Protein AF-X1D7Q3-F1 (afdb_monomer_lite)

Organism: NCBI:txid412755

Structure (mmCIF, N/CA/C/O backbone):
data_AF-X1D7Q3-F1
#
_entry.id   AF-X1D7Q3-F1
#
loop_
_atom_site.group_PDB
_atom_site.id
_atom_site.type_symbol
_atom_site.label_atom_id
_atom_site.label_alt_id
_atom_site.label_comp_id
_atom_site.l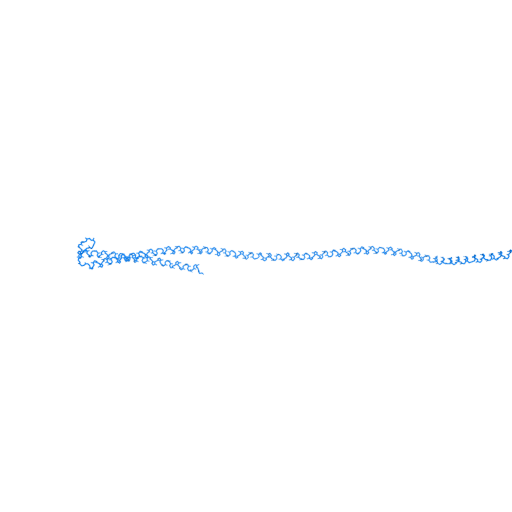abel_asym_id
_atom_site.label_entity_id
_atom_site.label_seq_id
_atom_site.pdbx_PDB_ins_code
_atom_site.Cartn_x
_atom_site.Cartn_y
_atom_site.Cartn_z
_atom_site.occupancy
_atom_site.B_iso_or_equiv
_atom_site.auth_seq_id
_atom_site.auth_comp_id
_atom_site.auth_asym_id
_atom_site.auth_atom_id
_atom_site.pdbx_PDB_model_num
ATOM 1 N N . GLU A 1 1 ? 82.318 46.614 -115.541 1.00 60.69 1 GLU A N 1
ATOM 2 C CA . GLU A 1 1 ? 81.164 45.683 -115.481 1.00 60.69 1 GLU A CA 1
ATOM 3 C C . GLU A 1 1 ? 81.478 44.247 -115.053 1.00 60.69 1 GLU A C 1
ATOM 5 O O . GLU A 1 1 ? 80.914 43.805 -114.060 1.00 60.69 1 GLU A O 1
ATOM 10 N N . SER A 1 2 ? 82.324 43.497 -115.772 1.00 60.94 2 SER A N 1
ATOM 11 C CA . SER A 1 2 ? 82.400 42.028 -115.626 1.00 60.94 2 SER A CA 1
ATOM 12 C C . SER A 1 2 ? 82.888 41.525 -114.261 1.00 60.94 2 SER A C 1
ATOM 14 O O . SER A 1 2 ? 82.335 40.560 -113.748 1.00 60.94 2 SER A O 1
ATOM 16 N N . ILE A 1 3 ? 83.850 42.208 -113.629 1.00 67.06 3 ILE A N 1
ATOM 17 C CA . ILE A 1 3 ? 84.366 41.839 -112.293 1.00 67.06 3 ILE A CA 1
ATOM 18 C C . ILE A 1 3 ? 83.281 42.001 -111.213 1.00 67.06 3 ILE A C 1
ATOM 20 O O . ILE A 1 3 ? 83.087 41.117 -110.387 1.00 67.06 3 ILE A O 1
ATOM 24 N N . ARG A 1 4 ? 82.486 43.075 -111.289 1.00 69.31 4 ARG A N 1
ATOM 25 C CA . ARG A 1 4 ? 81.414 43.386 -110.327 1.00 69.31 4 ARG A CA 1
ATOM 26 C C . ARG A 1 4 ? 80.251 42.382 -110.394 1.00 69.31 4 ARG A C 1
ATOM 28 O O . ARG A 1 4 ? 79.654 42.060 -109.373 1.00 69.31 4 ARG A O 1
ATOM 35 N N . ARG A 1 5 ? 79.958 41.852 -111.591 1.00 71.38 5 ARG A N 1
ATOM 36 C CA . ARG A 1 5 ? 78.997 40.747 -111.789 1.00 71.38 5 ARG A CA 1
ATOM 37 C C . ARG A 1 5 ? 79.513 39.421 -111.231 1.00 71.38 5 ARG A C 1
ATOM 39 O O . ARG A 1 5 ? 78.730 38.679 -110.655 1.00 71.38 5 ARG A O 1
ATOM 46 N N . ILE A 1 6 ? 80.808 39.134 -111.376 1.00 72.31 6 ILE A N 1
ATOM 47 C CA . ILE A 1 6 ? 81.434 37.933 -110.801 1.00 72.31 6 ILE A CA 1
ATOM 48 C C . ILE A 1 6 ? 81.399 37.990 -109.265 1.00 72.31 6 ILE A C 1
ATOM 50 O O . ILE A 1 6 ? 81.070 36.992 -108.631 1.00 72.31 6 ILE A O 1
ATOM 54 N N . GLU A 1 7 ? 81.653 39.154 -108.662 1.00 75.56 7 GLU A N 1
ATOM 55 C CA . GLU A 1 7 ? 81.543 39.348 -107.208 1.00 75.56 7 GLU A CA 1
ATOM 56 C C . GLU A 1 7 ? 80.103 39.206 -106.694 1.00 75.56 7 GLU A C 1
ATOM 58 O O . GLU A 1 7 ? 79.885 38.536 -105.686 1.00 75.56 7 GLU A O 1
ATOM 63 N N . GLN A 1 8 ? 79.112 39.777 -107.391 1.00 78.81 8 GLN A N 1
ATOM 64 C CA . GLN A 1 8 ? 77.695 39.590 -107.047 1.00 78.81 8 GLN A CA 1
ATOM 65 C C . GLN A 1 8 ? 77.272 38.119 -107.138 1.00 78.81 8 GLN A C 1
ATOM 67 O O . GLN A 1 8 ? 76.674 37.602 -106.197 1.00 78.81 8 GLN A O 1
ATOM 72 N N . LEU A 1 9 ? 77.648 37.422 -108.216 1.00 76.19 9 LEU A N 1
ATOM 73 C CA . LEU A 1 9 ? 77.390 35.987 -108.362 1.00 76.19 9 LEU A CA 1
ATOM 74 C C . LEU A 1 9 ? 78.087 35.172 -107.261 1.00 76.19 9 LEU A C 1
ATOM 76 O O . LEU A 1 9 ? 77.495 34.246 -106.714 1.00 76.19 9 LEU A O 1
ATOM 80 N N . GLY A 1 10 ? 79.311 35.539 -106.871 1.00 78.50 10 GLY A N 1
ATOM 81 C CA . GLY A 1 10 ? 80.025 34.911 -105.756 1.00 78.50 10 GLY A CA 1
ATOM 82 C C . GLY A 1 10 ? 79.332 35.110 -104.402 1.00 78.50 10 GLY A C 1
ATOM 83 O O . GLY A 1 10 ? 79.237 34.170 -103.611 1.00 78.50 10 GLY A O 1
ATOM 84 N N . GLN A 1 11 ? 78.792 36.304 -104.139 1.00 82.00 11 GLN A N 1
ATOM 85 C CA . GLN A 1 11 ? 78.013 36.588 -102.927 1.00 82.00 11 GLN A CA 1
ATOM 86 C C . GLN A 1 11 ? 76.678 35.832 -102.901 1.00 82.00 11 GLN A C 1
ATOM 88 O O . GLN A 1 11 ? 76.281 35.330 -101.846 1.00 82.00 11 GLN A O 1
ATOM 93 N N . GLU A 1 12 ? 76.003 35.707 -104.045 1.00 81.44 12 GLU A N 1
ATOM 94 C CA . GLU A 1 12 ? 74.772 34.922 -104.179 1.00 81.44 12 GLU A CA 1
ATOM 95 C C . GLU A 1 12 ? 75.022 33.423 -103.988 1.00 81.44 12 GLU A C 1
ATOM 97 O O . GLU A 1 12 ? 74.275 32.786 -103.246 1.00 81.44 12 GLU A O 1
ATOM 102 N N . ILE A 1 13 ? 76.105 32.879 -104.553 1.00 82.06 13 ILE A N 1
ATOM 103 C CA . ILE A 1 13 ? 76.534 31.488 -104.333 1.00 82.06 13 ILE A CA 1
ATOM 104 C C . ILE A 1 13 ? 76.862 31.252 -102.853 1.00 82.06 13 ILE A C 1
ATOM 106 O O . ILE A 1 13 ? 76.431 30.253 -102.282 1.00 82.06 13 ILE A O 1
ATOM 110 N N . ALA A 1 14 ? 77.565 32.179 -102.194 1.00 83.69 14 ALA A N 1
ATOM 111 C CA . ALA A 1 14 ? 77.877 32.064 -100.768 1.00 83.69 14 ALA A CA 1
ATOM 112 C C . ALA A 1 14 ? 76.623 32.148 -99.879 1.00 83.69 14 ALA A C 1
ATOM 114 O O . ALA A 1 14 ? 76.530 31.454 -98.865 1.00 83.69 14 ALA A O 1
ATOM 115 N N . ARG A 1 15 ? 75.644 32.985 -100.247 1.00 83.38 15 ARG A N 1
ATOM 116 C CA . ARG A 1 15 ? 74.346 33.054 -99.562 1.00 83.38 15 ARG A CA 1
ATOM 117 C C . ARG A 1 15 ? 73.549 31.764 -99.758 1.00 83.38 15 ARG A C 1
ATOM 119 O O . ARG A 1 15 ? 73.102 31.198 -98.766 1.00 83.38 15 ARG A O 1
ATOM 126 N N . GLY A 1 16 ? 73.454 31.271 -100.993 1.00 83.75 16 GLY A N 1
ATOM 127 C CA . GLY A 1 16 ? 72.805 29.997 -101.303 1.00 83.75 16 GLY A CA 1
ATOM 128 C C . GLY A 1 16 ? 73.469 28.819 -100.587 1.00 83.75 16 GLY A C 1
ATOM 129 O O . GLY A 1 16 ? 72.782 27.966 -100.040 1.00 83.75 16 GLY A O 1
ATOM 130 N N . GLY A 1 17 ? 74.802 28.812 -100.485 1.00 86.88 17 GLY A N 1
ATOM 131 C CA . GLY A 1 17 ? 75.550 27.815 -99.717 1.00 86.88 17 GLY A CA 1
ATOM 132 C C . GLY A 1 17 ? 75.200 27.814 -98.224 1.00 86.88 17 GLY A C 1
ATOM 133 O O . GLY A 1 17 ? 74.994 26.748 -97.652 1.00 86.88 17 GLY A O 1
ATOM 134 N N . ARG A 1 18 ? 75.058 28.994 -97.599 1.00 87.62 18 ARG A N 1
ATOM 135 C CA . ARG A 1 18 ? 74.613 29.108 -96.195 1.00 87.62 18 ARG A CA 1
ATOM 136 C C . ARG A 1 18 ? 73.175 28.630 -95.995 1.00 87.62 18 ARG A C 1
ATOM 138 O O . ARG A 1 18 ? 72.897 27.962 -95.006 1.00 87.62 18 ARG A O 1
ATOM 145 N N . GLU A 1 19 ? 72.276 28.953 -96.922 1.00 87.81 19 GLU A N 1
ATOM 146 C CA . GLU A 1 19 ? 70.885 28.484 -96.879 1.00 87.81 19 GLU A CA 1
ATOM 147 C C . GLU A 1 19 ? 70.796 26.960 -97.030 1.00 87.81 19 GLU A C 1
ATOM 149 O O . GLU A 1 19 ? 70.065 26.316 -96.280 1.00 87.81 19 GLU A O 1
ATOM 154 N N . ILE A 1 20 ? 71.587 26.366 -97.930 1.00 88.00 20 ILE A N 1
ATOM 155 C CA . ILE A 1 20 ? 71.679 24.909 -98.089 1.00 88.00 20 ILE A CA 1
ATOM 156 C C . ILE A 1 20 ? 72.196 24.250 -96.807 1.00 88.00 20 ILE A C 1
ATOM 158 O O . ILE A 1 20 ? 71.659 23.224 -96.400 1.00 88.00 20 ILE A O 1
ATOM 162 N N . GLU A 1 21 ? 73.208 24.822 -96.155 1.00 89.56 21 GLU A N 1
ATOM 163 C CA . GLU A 1 21 ? 73.780 24.243 -94.935 1.00 89.56 21 GLU A CA 1
ATOM 164 C C . GLU A 1 21 ? 72.807 24.307 -93.747 1.00 89.56 21 GLU A C 1
ATOM 166 O O . GLU A 1 21 ? 72.644 23.325 -93.025 1.00 89.56 21 GLU A O 1
ATOM 171 N N . LEU A 1 22 ? 72.073 25.417 -93.602 1.00 90.31 22 LEU A N 1
ATOM 172 C CA . LEU A 1 22 ? 70.978 25.526 -92.632 1.00 90.31 22 LEU A CA 1
ATOM 173 C C . LEU A 1 22 ? 69.891 24.479 -92.902 1.00 90.31 22 LEU A C 1
ATOM 175 O O . LEU A 1 22 ? 69.469 23.776 -91.985 1.00 90.31 22 LEU A O 1
ATOM 179 N N . LYS A 1 23 ? 69.482 24.321 -94.167 1.00 90.88 23 LYS A N 1
ATOM 180 C CA . LYS A 1 23 ? 68.475 23.325 -94.561 1.00 90.88 23 LYS A CA 1
ATOM 181 C C . LYS A 1 23 ? 68.954 21.892 -94.335 1.00 90.88 23 LYS A C 1
ATOM 183 O O . LYS A 1 23 ? 68.159 21.063 -93.912 1.00 90.88 23 LYS A O 1
ATOM 188 N N . LYS A 1 24 ? 70.238 21.592 -94.546 1.00 90.75 24 LYS A N 1
ATOM 189 C CA . LYS A 1 24 ? 70.825 20.287 -94.199 1.00 90.75 24 LYS A CA 1
ATOM 190 C C . LYS A 1 24 ? 70.778 20.019 -92.696 1.00 90.75 24 LYS A C 1
ATOM 192 O O . LYS A 1 24 ? 70.420 18.915 -92.304 1.00 90.75 24 LYS A O 1
ATOM 197 N N . GLY A 1 25 ? 71.092 21.016 -91.866 1.00 89.69 25 GLY A N 1
ATOM 198 C CA . GLY A 1 25 ? 70.972 20.899 -90.409 1.00 89.69 25 GLY A CA 1
ATOM 199 C C . GLY A 1 25 ? 69.533 20.620 -89.958 1.00 89.69 25 GLY A C 1
ATOM 200 O O . GLY A 1 25 ? 69.306 19.741 -89.129 1.00 89.69 25 GLY A O 1
ATOM 201 N N . GLU A 1 26 ? 68.554 21.305 -90.558 1.00 90.50 26 GLU A N 1
ATOM 202 C CA . GLU A 1 26 ? 67.127 21.033 -90.330 1.00 90.50 26 GLU A CA 1
ATOM 203 C C . GLU A 1 26 ? 66.736 19.608 -90.760 1.00 90.50 26 GLU A C 1
ATOM 205 O O . GLU A 1 26 ? 66.033 18.923 -90.019 1.00 90.50 26 GLU A O 1
ATOM 210 N N . ILE A 1 27 ? 67.222 19.133 -91.915 1.00 90.75 27 ILE A N 1
ATOM 211 C CA . ILE A 1 27 ? 66.956 17.771 -92.409 1.00 90.75 27 ILE A CA 1
ATOM 212 C C . ILE A 1 27 ? 67.501 16.719 -91.440 1.00 90.75 27 ILE A C 1
ATOM 214 O O . ILE A 1 27 ? 66.757 15.813 -91.079 1.00 90.75 27 ILE A O 1
ATOM 218 N N . ILE A 1 28 ? 68.744 16.863 -90.967 1.00 91.94 28 ILE A N 1
ATOM 219 C CA . ILE A 1 28 ? 69.350 15.924 -90.007 1.00 91.94 28 ILE A CA 1
ATOM 220 C C . ILE A 1 28 ? 68.514 15.862 -88.723 1.00 91.94 28 ILE A C 1
ATOM 222 O O . ILE A 1 28 ? 68.181 14.779 -88.246 1.00 91.94 28 ILE A O 1
ATOM 226 N N . SER A 1 29 ? 68.096 17.017 -88.198 1.00 88.56 29 SER A N 1
ATOM 227 C CA . SER A 1 29 ? 67.231 17.068 -87.015 1.00 88.56 29 SER A CA 1
ATOM 228 C C . SER A 1 29 ? 65.878 16.381 -87.254 1.00 88.56 29 SER A C 1
ATOM 230 O O . SER A 1 29 ? 65.373 15.667 -86.384 1.00 88.56 29 SER A O 1
ATOM 232 N N . CYS A 1 30 ? 65.291 16.535 -88.444 1.00 88.75 30 CYS A N 1
ATOM 233 C CA . CYS A 1 30 ? 64.074 15.818 -88.815 1.00 88.75 30 CYS A CA 1
ATOM 234 C C . CYS A 1 30 ? 64.298 14.302 -88.940 1.00 88.75 30 CYS A C 1
ATOM 236 O O . CYS A 1 30 ? 63.454 13.529 -88.489 1.00 88.75 30 CYS A O 1
ATOM 238 N N . GLU A 1 31 ? 65.415 13.863 -89.516 1.00 91.38 31 GLU A N 1
ATOM 239 C CA . GLU A 1 31 ? 65.771 12.446 -89.662 1.00 91.38 31 GLU A CA 1
ATOM 240 C C . GLU A 1 31 ? 65.977 11.759 -88.304 1.00 91.38 31 GLU A C 1
ATOM 242 O O . GLU A 1 31 ? 65.533 10.622 -88.119 1.00 91.38 31 GLU A O 1
ATOM 247 N N . GLU A 1 32 ? 66.557 12.453 -87.320 1.00 91.62 32 GLU A N 1
ATOM 248 C CA . GLU A 1 32 ? 66.685 11.963 -85.939 1.00 91.62 32 GLU A CA 1
ATOM 249 C C . GLU A 1 32 ? 65.316 11.715 -85.289 1.00 91.62 32 GLU A C 1
ATOM 251 O O . GLU A 1 32 ? 65.089 10.665 -84.679 1.00 91.62 32 GLU A O 1
ATOM 256 N N . ILE A 1 33 ? 64.371 12.644 -85.461 1.00 88.44 33 ILE A N 1
ATOM 257 C CA . ILE A 1 33 ? 63.000 12.497 -84.948 1.00 88.44 33 ILE A CA 1
ATOM 258 C C . ILE A 1 33 ? 62.278 11.350 -85.664 1.00 88.44 33 ILE A C 1
ATOM 260 O O . ILE A 1 33 ? 61.612 10.535 -85.020 1.00 88.44 33 ILE A O 1
ATOM 264 N N . ILE A 1 34 ? 62.423 11.253 -86.990 1.00 91.00 34 ILE A N 1
ATOM 265 C CA . ILE A 1 34 ? 61.825 10.178 -87.791 1.00 91.00 34 ILE A CA 1
ATOM 266 C C . ILE A 1 34 ? 62.371 8.815 -87.353 1.00 91.00 34 ILE A C 1
ATOM 268 O O . ILE A 1 34 ? 61.591 7.873 -87.204 1.00 91.00 34 ILE A O 1
ATOM 272 N N . SER A 1 35 ? 63.669 8.723 -87.059 1.00 91.62 35 SER A N 1
ATOM 273 C CA . SER A 1 35 ? 64.312 7.496 -86.575 1.00 91.62 35 SER A CA 1
ATOM 274 C C . SER A 1 35 ? 63.754 7.023 -85.226 1.00 91.62 35 SER A C 1
ATOM 276 O O . SER A 1 35 ? 63.763 5.830 -84.937 1.00 91.62 35 SER A O 1
ATOM 278 N N . GLN A 1 36 ? 63.213 7.931 -84.405 1.00 93.62 36 GLN A N 1
ATOM 279 C CA . GLN A 1 36 ? 62.609 7.614 -83.103 1.00 93.62 36 GLN A CA 1
ATOM 280 C C . GLN A 1 36 ? 61.080 7.456 -83.139 1.00 93.62 36 GLN A C 1
ATOM 282 O O . GLN A 1 36 ? 60.461 7.175 -82.106 1.00 93.62 36 GLN A O 1
ATOM 287 N N . LYS A 1 37 ? 60.448 7.626 -84.306 1.00 92.94 37 LYS A N 1
ATOM 288 C CA . LYS A 1 37 ? 58.987 7.665 -84.470 1.00 92.94 37 LYS A CA 1
ATOM 289 C C . LYS A 1 37 ? 58.269 6.492 -83.799 1.00 92.94 37 LYS A C 1
ATOM 291 O O . LYS A 1 37 ? 57.278 6.704 -83.105 1.00 92.94 37 LYS A O 1
ATOM 296 N N . GLU A 1 38 ? 58.746 5.265 -83.990 1.00 93.38 38 GLU A N 1
ATOM 297 C CA . GLU A 1 38 ? 58.094 4.063 -83.447 1.00 93.38 38 GLU A CA 1
ATOM 298 C C . GLU A 1 38 ? 58.113 4.029 -81.914 1.00 93.38 38 GLU A C 1
ATOM 300 O O . GLU A 1 38 ? 57.102 3.714 -81.280 1.00 93.38 38 GLU A O 1
ATOM 305 N N . ALA A 1 39 ? 59.232 4.433 -81.305 1.00 92.75 39 ALA A N 1
ATOM 306 C CA . ALA A 1 39 ? 59.361 4.527 -79.855 1.00 92.75 39 ALA A CA 1
ATOM 307 C C . ALA A 1 39 ? 58.442 5.617 -79.280 1.00 92.75 39 ALA A C 1
ATOM 309 O O . ALA A 1 39 ? 57.805 5.407 -78.246 1.00 92.75 39 ALA A O 1
ATOM 310 N N . ILE A 1 40 ? 58.330 6.760 -79.967 1.00 92.38 40 ILE A N 1
ATOM 311 C CA . ILE A 1 40 ? 57.419 7.850 -79.589 1.00 92.38 40 ILE A CA 1
ATOM 312 C C . ILE A 1 40 ? 55.959 7.386 -79.671 1.00 92.38 40 ILE A C 1
ATOM 314 O O . ILE A 1 40 ? 55.207 7.578 -78.715 1.00 92.38 40 ILE A O 1
ATOM 318 N N . LEU A 1 41 ? 55.561 6.732 -80.767 1.00 94.00 41 LEU A N 1
ATOM 319 C CA . LEU A 1 41 ? 54.198 6.216 -80.945 1.00 94.00 41 LEU A CA 1
ATOM 320 C C . LEU A 1 41 ? 53.840 5.154 -79.900 1.00 94.00 41 LEU A C 1
ATOM 322 O O . LEU A 1 41 ? 52.734 5.171 -79.362 1.00 94.00 41 LEU A O 1
ATOM 326 N N . THR A 1 42 ? 54.778 4.267 -79.568 1.00 94.75 42 THR A N 1
ATOM 327 C CA . THR A 1 42 ? 54.573 3.244 -78.531 1.00 94.75 42 THR A CA 1
ATOM 328 C C . THR A 1 42 ? 54.347 3.890 -77.166 1.00 94.75 42 THR A C 1
ATOM 330 O O . THR A 1 42 ? 53.326 3.636 -76.531 1.00 94.75 42 THR A O 1
ATOM 333 N N . ARG A 1 43 ? 55.225 4.817 -76.756 1.00 94.44 43 ARG A N 1
ATOM 334 C CA . ARG A 1 43 ? 55.078 5.553 -75.488 1.00 94.44 43 ARG A CA 1
ATOM 335 C C . ARG A 1 43 ? 53.780 6.353 -75.423 1.00 94.44 43 ARG A C 1
ATOM 337 O O . ARG A 1 43 ? 53.169 6.439 -74.362 1.00 94.44 43 ARG A O 1
ATOM 344 N N . PHE A 1 44 ? 53.353 6.935 -76.542 1.00 94.88 44 PHE A N 1
ATOM 345 C CA . PHE A 1 44 ? 52.086 7.655 -76.618 1.00 94.88 44 PHE A CA 1
ATOM 346 C C . PHE A 1 44 ? 50.886 6.723 -76.410 1.00 94.88 44 PHE A C 1
ATOM 348 O O . PHE A 1 44 ? 50.003 7.039 -75.614 1.00 94.88 44 PHE A O 1
ATOM 355 N N . ASN A 1 45 ? 50.880 5.553 -77.053 1.00 95.25 45 ASN A N 1
ATOM 356 C CA . ASN A 1 45 ? 49.838 4.544 -76.847 1.00 95.25 45 ASN A CA 1
ATOM 357 C C . ASN A 1 45 ? 49.807 4.043 -75.397 1.00 95.25 45 ASN A C 1
ATOM 359 O O . ASN A 1 45 ? 48.729 3.909 -74.817 1.00 95.25 45 ASN A O 1
ATOM 363 N N . ASP A 1 46 ? 50.969 3.811 -74.788 1.00 95.56 46 ASP A N 1
ATOM 364 C CA . ASP A 1 46 ? 51.056 3.405 -73.383 1.00 95.56 46 ASP A CA 1
ATOM 365 C C . ASP A 1 46 ? 50.537 4.506 -72.450 1.00 95.56 46 ASP A C 1
ATOM 367 O O . ASP A 1 46 ? 49.750 4.234 -71.545 1.00 95.56 46 ASP A O 1
ATOM 371 N N . HIS A 1 47 ? 50.881 5.770 -72.707 1.00 95.62 47 HIS A N 1
ATOM 372 C CA . HIS A 1 47 ? 50.355 6.904 -71.947 1.00 95.62 47 HIS A CA 1
ATOM 373 C C . HIS A 1 47 ? 48.825 7.011 -72.030 1.00 95.62 47 HIS A C 1
ATOM 375 O O . HIS A 1 47 ? 48.168 7.273 -71.018 1.00 95.62 47 HIS A O 1
ATOM 381 N N . GLN A 1 48 ? 48.240 6.778 -73.209 1.00 95.25 48 GLN A N 1
ATOM 382 C CA . GLN A 1 48 ? 46.784 6.739 -73.360 1.00 95.25 48 GLN A CA 1
ATOM 383 C C . GLN A 1 48 ? 46.156 5.614 -72.530 1.00 95.25 48 GLN A C 1
ATOM 385 O O . GLN A 1 48 ? 45.175 5.861 -71.825 1.00 95.25 48 GLN A O 1
ATOM 390 N N . LYS A 1 49 ? 46.739 4.406 -72.557 1.00 96.06 49 LYS A N 1
ATOM 391 C CA . LYS A 1 49 ? 46.276 3.274 -71.737 1.00 96.06 49 LYS A CA 1
ATOM 392 C C . LYS A 1 49 ? 46.340 3.598 -70.247 1.00 96.06 49 LYS A C 1
ATOM 394 O O . LYS A 1 49 ? 45.329 3.481 -69.561 1.00 96.06 49 LYS A O 1
ATOM 399 N N . PHE A 1 50 ? 47.479 4.097 -69.766 1.00 95.81 50 PHE A N 1
ATOM 400 C CA . PHE A 1 50 ? 47.640 4.466 -68.358 1.00 95.81 50 PHE A CA 1
ATOM 401 C C . PHE A 1 50 ? 46.674 5.568 -67.926 1.00 95.81 50 PHE A C 1
ATOM 403 O O . PHE A 1 50 ? 46.172 5.548 -66.804 1.00 95.81 50 PHE A O 1
ATOM 410 N N . THR A 1 51 ? 46.370 6.518 -68.810 1.00 96.00 51 THR A N 1
ATOM 411 C CA . THR A 1 51 ? 45.394 7.574 -68.522 1.00 96.00 51 THR A CA 1
ATOM 412 C C . THR A 1 51 ? 43.985 6.995 -68.378 1.00 96.00 51 THR A C 1
ATOM 414 O O . THR A 1 51 ? 43.266 7.361 -67.445 1.00 96.00 51 THR A O 1
ATOM 417 N N . ALA A 1 52 ? 43.597 6.059 -69.251 1.00 95.94 52 ALA A N 1
ATOM 418 C CA . ALA A 1 52 ? 42.314 5.367 -69.161 1.00 95.94 52 ALA A CA 1
ATOM 419 C C . ALA A 1 52 ? 42.207 4.554 -67.858 1.00 95.94 52 ALA A C 1
ATOM 421 O O . ALA A 1 52 ? 41.249 4.734 -67.103 1.00 95.94 52 ALA A O 1
ATOM 422 N N . GLU A 1 53 ? 43.222 3.751 -67.533 1.00 96.56 53 GLU A N 1
ATOM 423 C CA . GLU A 1 53 ? 43.277 2.966 -66.291 1.00 96.56 53 GLU A CA 1
ATOM 424 C C . GLU A 1 53 ? 43.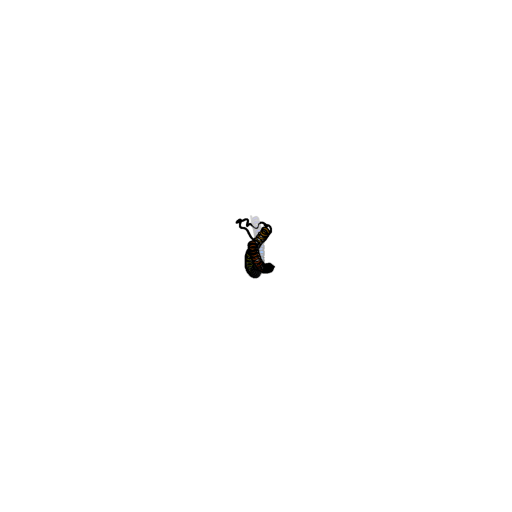224 3.857 -65.042 1.00 96.56 53 GLU A C 1
ATOM 426 O O . GLU A 1 53 ? 42.453 3.600 -64.116 1.00 96.56 53 GLU A O 1
ATOM 431 N N . ASN A 1 54 ? 43.983 4.957 -65.020 1.00 96.56 54 ASN A N 1
ATOM 432 C CA . ASN A 1 54 ? 43.988 5.889 -63.894 1.00 96.56 54 ASN A CA 1
ATOM 433 C C . ASN A 1 54 ? 42.626 6.582 -63.711 1.00 96.56 54 ASN A C 1
ATOM 435 O O . ASN A 1 54 ? 42.169 6.790 -62.581 1.00 96.56 54 ASN A O 1
ATOM 439 N N . SER A 1 55 ? 41.938 6.903 -64.811 1.00 95.94 55 SER A N 1
ATOM 440 C CA . SER A 1 55 ? 40.580 7.452 -64.754 1.00 95.94 55 SER A CA 1
ATOM 441 C C . SER A 1 55 ? 39.587 6.444 -64.157 1.00 95.94 55 SER A C 1
ATOM 443 O O . SER A 1 55 ? 38.782 6.802 -63.294 1.00 95.94 55 SER A O 1
ATOM 445 N N . GLU A 1 56 ? 39.703 5.162 -64.518 1.00 97.00 56 GLU A N 1
ATOM 446 C CA . GLU A 1 56 ? 38.870 4.091 -63.971 1.00 97.00 56 GLU A CA 1
ATOM 447 C C . GLU A 1 56 ? 39.143 3.873 -62.476 1.00 97.00 56 GLU A C 1
ATOM 449 O O . GLU A 1 56 ? 38.207 3.777 -61.673 1.00 97.00 56 GLU A O 1
ATOM 454 N N . LEU A 1 57 ? 40.417 3.846 -62.075 1.00 97.06 57 LEU A N 1
ATOM 455 C CA . LEU A 1 57 ? 40.817 3.739 -60.671 1.00 97.06 57 LEU A CA 1
ATOM 456 C C . LEU A 1 57 ? 40.299 4.920 -59.848 1.00 97.06 57 LEU A C 1
ATOM 458 O O . LEU A 1 57 ? 39.785 4.720 -58.747 1.00 97.06 57 LEU A O 1
ATOM 462 N N . THR A 1 58 ? 40.348 6.134 -60.396 1.00 97.06 58 THR A N 1
ATOM 463 C CA . THR A 1 58 ? 39.804 7.331 -59.741 1.00 97.06 58 THR A CA 1
ATOM 464 C C . THR A 1 58 ? 38.301 7.189 -59.483 1.00 97.06 58 THR A C 1
ATOM 466 O O . THR A 1 58 ? 37.835 7.459 -58.373 1.00 97.06 58 THR A O 1
ATOM 469 N N . LEU A 1 59 ? 37.537 6.691 -60.461 1.00 96.94 59 LEU A N 1
ATOM 470 C CA . LEU A 1 59 ? 36.102 6.434 -60.297 1.00 96.94 59 LEU A CA 1
ATOM 471 C C . LEU A 1 59 ? 35.823 5.340 -59.256 1.00 96.94 59 LEU A C 1
ATOM 473 O O . LEU A 1 59 ? 34.907 5.481 -58.441 1.00 96.94 59 LEU A O 1
ATOM 477 N N . LYS A 1 60 ? 36.608 4.255 -59.249 1.00 97.38 60 LYS A N 1
ATOM 478 C CA . LYS A 1 60 ? 36.492 3.185 -58.242 1.00 97.38 60 LYS A CA 1
ATOM 479 C C . LYS A 1 60 ? 36.795 3.701 -56.834 1.00 97.38 60 LYS A C 1
ATOM 481 O O . LYS A 1 60 ? 36.039 3.405 -55.912 1.00 97.38 60 LYS A O 1
ATOM 486 N N . LEU A 1 61 ? 37.830 4.526 -56.668 1.00 97.50 61 LEU A N 1
ATOM 487 C CA . LEU A 1 61 ? 38.175 5.150 -55.386 1.00 97.50 61 LEU A CA 1
ATOM 488 C C . LEU A 1 61 ? 37.065 6.072 -54.875 1.00 97.50 61 LEU A C 1
ATOM 490 O O . LEU A 1 61 ? 36.739 6.035 -53.690 1.00 97.50 61 LEU A O 1
ATOM 494 N N . GLN A 1 62 ? 36.447 6.866 -55.751 1.00 97.12 62 GLN A N 1
ATOM 495 C CA . GLN A 1 62 ? 35.301 7.697 -55.372 1.00 97.12 62 GLN A CA 1
ATOM 496 C C . GLN A 1 62 ? 34.110 6.852 -54.904 1.00 97.12 62 GLN A C 1
ATOM 498 O O . GLN A 1 62 ? 33.481 7.192 -53.904 1.00 97.12 62 GLN A O 1
ATOM 503 N N . LYS A 1 63 ? 33.815 5.737 -55.586 1.00 97.69 63 LYS A N 1
ATOM 504 C CA . LYS A 1 63 ? 32.761 4.800 -55.163 1.00 97.69 63 LYS A CA 1
ATOM 505 C C . LYS A 1 63 ? 33.074 4.164 -53.807 1.00 97.69 63 LYS A C 1
ATOM 507 O O . LYS A 1 63 ? 32.198 4.133 -52.952 1.00 97.69 63 LYS A O 1
ATOM 512 N N . LEU A 1 64 ? 34.314 3.718 -53.590 1.00 97.62 64 LEU A N 1
ATOM 513 C CA . LEU A 1 64 ? 34.741 3.136 -52.313 1.00 97.62 64 LEU A CA 1
ATOM 514 C C . LEU A 1 64 ? 34.597 4.121 -51.151 1.00 97.62 64 LEU A C 1
ATOM 516 O O . LEU A 1 64 ? 34.092 3.742 -50.100 1.00 97.62 64 LEU A O 1
ATOM 520 N N . ARG A 1 65 ? 34.974 5.391 -51.347 1.00 97.00 65 ARG A N 1
ATOM 521 C CA . ARG A 1 65 ? 34.811 6.429 -50.316 1.00 97.00 65 ARG A CA 1
ATOM 522 C C . ARG A 1 65 ? 33.347 6.632 -49.930 1.00 97.00 65 ARG A C 1
ATOM 524 O O . ARG A 1 65 ? 33.052 6.664 -48.744 1.00 97.00 65 ARG A O 1
ATOM 531 N N . LYS A 1 66 ? 32.437 6.682 -50.910 1.00 97.50 66 LYS A N 1
ATOM 532 C CA . LYS A 1 66 ? 30.991 6.800 -50.644 1.00 97.50 66 LYS A CA 1
ATOM 533 C C . LYS A 1 66 ? 30.455 5.621 -49.834 1.00 97.50 66 LYS A C 1
ATOM 535 O O . LYS A 1 66 ? 29.723 5.825 -48.875 1.00 97.50 66 LYS A O 1
ATOM 540 N N . VAL A 1 67 ? 30.855 4.399 -50.190 1.00 97.88 67 VAL A N 1
ATOM 541 C CA . VAL A 1 67 ? 30.443 3.194 -49.454 1.00 97.88 67 VAL A CA 1
ATOM 542 C C . VAL A 1 67 ? 30.982 3.207 -48.020 1.00 97.88 67 VAL A C 1
ATOM 544 O O . VAL A 1 67 ? 30.250 2.858 -47.098 1.00 97.88 67 VAL A O 1
ATOM 547 N N . GLU A 1 68 ? 32.228 3.636 -47.803 1.00 97.62 68 GLU A N 1
ATOM 548 C CA . GLU A 1 68 ? 32.790 3.726 -46.448 1.00 97.62 68 GLU A CA 1
ATOM 549 C C . GLU A 1 68 ? 32.094 4.810 -45.609 1.00 97.62 68 GLU A C 1
ATOM 551 O O . GLU A 1 68 ? 31.798 4.588 -44.437 1.00 97.62 68 GLU A O 1
ATOM 556 N N . GLU A 1 69 ? 31.760 5.959 -46.204 1.00 97.38 69 GLU A N 1
ATOM 557 C CA . GLU A 1 69 ? 30.978 7.010 -45.540 1.00 97.38 69 GLU A CA 1
ATOM 558 C C . GLU A 1 69 ? 29.587 6.503 -45.123 1.00 97.38 69 GLU A C 1
ATOM 560 O O . GLU A 1 69 ? 29.182 6.679 -43.971 1.00 97.38 69 GLU A O 1
ATOM 565 N N . GLU A 1 70 ? 28.874 5.819 -46.024 1.00 97.88 70 GLU A N 1
ATOM 566 C CA . GLU A 1 70 ? 27.570 5.211 -45.732 1.00 97.88 70 GLU A CA 1
ATOM 567 C C . GLU A 1 70 ? 27.668 4.150 -44.632 1.00 97.88 70 GLU A C 1
ATOM 569 O O . GLU A 1 70 ? 26.854 4.138 -43.705 1.00 97.88 70 GLU A O 1
ATOM 574 N N . LYS A 1 71 ? 28.694 3.294 -44.684 1.00 98.12 71 LYS A N 1
ATOM 575 C CA . LYS A 1 71 ? 28.958 2.283 -43.658 1.00 98.12 71 LYS A CA 1
ATOM 576 C C . LYS A 1 71 ? 29.156 2.922 -42.284 1.00 98.12 71 LYS A C 1
ATOM 578 O O . LYS A 1 71 ? 28.492 2.507 -41.337 1.00 98.12 71 LYS A O 1
ATOM 583 N N . ILE A 1 72 ? 29.988 3.960 -42.173 1.00 98.12 72 ILE A N 1
ATOM 584 C CA . ILE A 1 72 ? 30.227 4.667 -40.902 1.00 98.12 72 ILE A CA 1
ATOM 585 C C . ILE A 1 72 ? 28.926 5.278 -40.361 1.00 98.12 72 ILE A C 1
ATOM 587 O O . ILE A 1 72 ? 28.666 5.226 -39.156 1.00 98.12 72 ILE A O 1
ATOM 591 N N . LEU A 1 73 ? 28.088 5.857 -41.227 1.00 97.94 73 LEU A N 1
ATOM 592 C CA . LEU A 1 73 ? 26.795 6.413 -40.819 1.00 97.94 73 LEU A CA 1
ATOM 593 C C . LEU A 1 73 ? 25.845 5.329 -40.295 1.00 97.94 73 LEU A C 1
ATOM 595 O O . LEU A 1 73 ? 25.196 5.526 -39.264 1.00 97.94 73 LEU A O 1
ATOM 599 N N . ILE A 1 74 ? 25.784 4.183 -40.974 1.00 98.19 74 ILE A N 1
ATOM 600 C CA . ILE A 1 74 ? 24.965 3.041 -40.558 1.00 98.19 74 ILE A CA 1
ATOM 601 C C . ILE A 1 74 ? 25.470 2.472 -39.228 1.00 98.19 74 ILE A C 1
ATOM 603 O O . ILE A 1 74 ? 24.665 2.253 -38.326 1.00 98.19 74 ILE A O 1
ATOM 607 N N . GLU A 1 75 ? 26.781 2.287 -39.064 1.00 98.12 75 GLU A N 1
ATOM 608 C CA . GLU A 1 75 ? 27.384 1.792 -37.820 1.00 98.12 75 GLU A CA 1
ATOM 609 C C . GLU A 1 75 ? 27.079 2.716 -36.637 1.00 98.12 75 GLU A C 1
ATOM 611 O O . GLU A 1 75 ? 26.642 2.246 -35.586 1.00 98.12 75 GLU A O 1
ATOM 616 N N . ARG A 1 76 ? 27.205 4.037 -36.821 1.00 97.94 76 ARG A N 1
ATOM 617 C CA . ARG A 1 76 ? 26.834 5.023 -35.791 1.00 97.94 76 ARG A CA 1
ATOM 618 C C . ARG A 1 76 ? 25.361 4.931 -35.411 1.00 97.94 76 ARG A C 1
ATOM 620 O O . ARG A 1 76 ? 25.040 5.001 -34.228 1.00 97.94 76 ARG A O 1
ATOM 627 N N . LYS A 1 77 ? 24.474 4.757 -36.395 1.00 98.25 77 LYS A N 1
ATOM 628 C CA . LYS A 1 77 ? 23.035 4.604 -36.150 1.00 98.25 77 LYS A CA 1
ATOM 629 C C . LYS A 1 77 ? 22.725 3.305 -35.406 1.00 98.25 77 LYS A C 1
ATOM 631 O O . LYS A 1 77 ? 21.913 3.300 -34.488 1.00 98.25 77 LYS A O 1
ATOM 636 N N . ILE A 1 78 ? 23.378 2.204 -35.773 1.00 98.12 78 ILE A N 1
ATOM 637 C CA . ILE A 1 78 ? 23.235 0.927 -35.065 1.00 98.12 78 ILE A CA 1
ATOM 638 C C . ILE A 1 78 ? 23.663 1.087 -33.605 1.00 98.12 78 ILE A C 1
ATOM 640 O O . ILE A 1 78 ? 22.947 0.639 -32.712 1.00 98.12 78 ILE A O 1
ATOM 644 N N . GLU A 1 79 ? 24.794 1.742 -33.354 1.00 98.00 79 GLU A N 1
ATOM 645 C CA . GLU A 1 79 ? 25.302 1.934 -31.997 1.00 98.00 79 GLU A CA 1
ATOM 646 C C . GLU A 1 79 ? 24.384 2.835 -31.158 1.00 98.00 79 GLU A C 1
ATOM 648 O O . GLU A 1 79 ? 24.082 2.507 -30.009 1.00 98.00 79 GLU A O 1
ATOM 653 N N . SER A 1 80 ? 23.851 3.917 -31.739 1.00 97.81 80 SER A N 1
ATOM 654 C CA . SER A 1 80 ? 22.901 4.784 -31.033 1.00 97.81 80 SER A CA 1
ATOM 655 C C . SER A 1 80 ? 21.605 4.056 -30.676 1.00 97.81 80 SER A C 1
ATOM 657 O O . SER A 1 80 ? 21.134 4.158 -29.545 1.00 97.81 80 SER A O 1
ATOM 659 N N . GLU A 1 81 ? 21.041 3.279 -31.605 1.00 98.25 81 GLU A N 1
ATOM 660 C CA . GLU A 1 81 ? 19.818 2.512 -31.340 1.00 98.25 81 GLU A CA 1
ATOM 661 C C . GLU A 1 81 ? 20.053 1.395 -30.316 1.00 98.25 81 GLU A C 1
ATOM 663 O O . GLU A 1 81 ? 19.214 1.160 -29.446 1.00 98.25 81 GLU A O 1
ATOM 668 N N . ARG A 1 82 ? 21.220 0.738 -30.347 1.00 98.06 82 ARG A N 1
ATOM 669 C CA . ARG A 1 82 ? 21.608 -0.240 -29.318 1.00 98.06 82 ARG A CA 1
ATOM 670 C C . ARG A 1 82 ? 21.661 0.394 -27.934 1.00 98.06 82 ARG A C 1
ATOM 672 O O . ARG A 1 82 ? 21.086 -0.162 -26.999 1.00 98.06 82 ARG A O 1
ATOM 679 N N . ALA A 1 83 ? 22.306 1.552 -27.803 1.00 97.94 83 ALA A N 1
ATOM 680 C CA . ALA A 1 83 ? 22.375 2.274 -26.536 1.00 97.94 83 ALA A CA 1
ATOM 681 C C . ALA A 1 83 ? 20.973 2.651 -26.023 1.00 97.94 83 ALA A C 1
ATOM 683 O O . ALA A 1 83 ? 20.664 2.417 -24.852 1.00 97.94 83 ALA A O 1
ATOM 684 N N . ASN A 1 84 ? 20.100 3.144 -26.907 1.00 98.25 84 ASN A N 1
ATOM 685 C CA . ASN A 1 84 ? 18.712 3.468 -26.571 1.00 98.25 84 ASN A CA 1
ATOM 686 C C . ASN A 1 84 ? 17.945 2.238 -26.067 1.00 98.25 84 ASN A C 1
ATOM 688 O O . ASN A 1 84 ? 17.331 2.285 -25.000 1.00 98.25 84 ASN A O 1
ATOM 692 N N . LEU A 1 85 ? 18.032 1.112 -26.780 1.00 98.38 85 LEU A N 1
ATOM 693 C CA . LEU A 1 85 ? 17.359 -0.131 -26.398 1.00 98.38 85 LEU A CA 1
ATOM 694 C C . LEU A 1 85 ? 17.855 -0.677 -25.054 1.00 98.38 85 LEU A C 1
ATOM 696 O O . LEU A 1 85 ? 17.048 -1.162 -24.260 1.00 98.38 85 LEU A O 1
ATOM 700 N N . ILE A 1 86 ? 19.155 -0.573 -24.763 1.00 98.38 86 ILE A N 1
ATOM 701 C CA . ILE A 1 86 ? 19.721 -0.969 -23.463 1.00 98.38 86 ILE A CA 1
ATOM 702 C C . ILE A 1 86 ? 19.114 -0.127 -22.333 1.00 98.38 86 ILE A C 1
ATOM 704 O O . ILE A 1 86 ? 18.701 -0.675 -21.306 1.00 98.38 86 ILE A O 1
ATOM 708 N N . ILE A 1 87 ? 19.025 1.193 -22.522 1.00 98.19 87 ILE A N 1
ATOM 709 C CA . ILE A 1 87 ? 18.430 2.108 -21.538 1.00 98.19 87 ILE A CA 1
ATOM 710 C C . ILE A 1 87 ? 16.944 1.791 -21.345 1.00 98.19 87 ILE A C 1
ATOM 712 O O . ILE A 1 87 ? 16.482 1.660 -20.210 1.00 98.19 87 ILE A O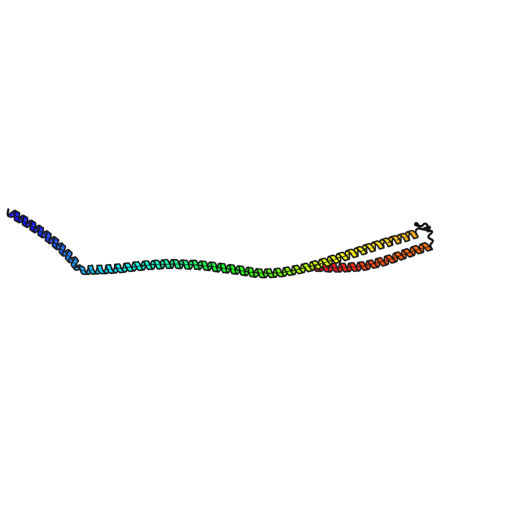 1
ATOM 716 N N . GLU A 1 88 ? 16.191 1.612 -22.430 1.00 98.12 88 GLU A N 1
ATOM 717 C CA . GLU A 1 88 ? 14.774 1.255 -22.355 1.00 98.12 88 GLU A CA 1
ATOM 718 C C . GLU A 1 88 ? 14.540 -0.072 -21.634 1.00 98.12 88 GLU A C 1
ATOM 720 O O . GLU A 1 88 ? 13.645 -0.166 -20.789 1.00 98.12 88 GLU A O 1
ATOM 725 N N . ALA A 1 89 ? 15.332 -1.098 -21.954 1.00 98.25 89 ALA A N 1
ATOM 726 C CA . ALA A 1 89 ? 15.231 -2.408 -21.327 1.00 98.25 89 ALA A CA 1
ATOM 727 C C . ALA A 1 89 ? 15.488 -2.314 -19.819 1.00 98.25 89 ALA A C 1
ATOM 729 O O . ALA A 1 89 ? 14.701 -2.841 -19.028 1.00 98.25 89 ALA A O 1
ATOM 730 N N . ARG A 1 90 ? 16.530 -1.577 -19.414 1.00 98.12 90 ARG A N 1
ATOM 731 C CA . ARG A 1 90 ? 16.843 -1.331 -18.003 1.00 98.12 90 ARG A CA 1
ATOM 732 C C . ARG A 1 90 ? 15.706 -0.598 -17.292 1.00 98.12 90 ARG A C 1
ATOM 734 O O . ARG A 1 90 ? 15.245 -1.059 -16.252 1.00 98.12 90 ARG A O 1
ATOM 741 N N . ASN A 1 91 ? 15.182 0.472 -17.887 1.00 98.25 91 ASN A N 1
ATOM 742 C CA . ASN A 1 91 ? 14.071 1.238 -17.316 1.00 98.25 91 ASN A CA 1
ATOM 743 C C . ASN A 1 91 ? 12.806 0.381 -17.147 1.00 98.25 91 ASN A C 1
ATOM 745 O O . ASN A 1 91 ? 12.132 0.448 -16.117 1.00 98.25 91 ASN A O 1
ATOM 749 N N . LYS A 1 92 ? 12.483 -0.458 -18.141 1.00 98.12 92 LYS A N 1
ATOM 750 C CA . LYS A 1 92 ? 11.356 -1.402 -18.063 1.00 98.12 92 LYS A CA 1
ATOM 751 C C . LYS A 1 92 ? 11.580 -2.448 -16.969 1.00 98.12 92 LYS A C 1
ATOM 753 O O . LYS A 1 92 ? 10.647 -2.749 -16.224 1.00 98.12 92 LYS A O 1
ATOM 758 N N . GLN A 1 93 ? 12.800 -2.965 -16.830 1.00 98.31 93 GLN A N 1
ATOM 759 C CA . GLN A 1 93 ? 13.153 -3.930 -15.789 1.00 98.31 93 GLN A CA 1
ATOM 760 C C . GLN A 1 93 ? 13.053 -3.326 -14.382 1.00 98.31 93 GLN A C 1
ATOM 762 O O . GLN A 1 93 ? 12.497 -3.958 -13.482 1.00 98.31 93 GLN A O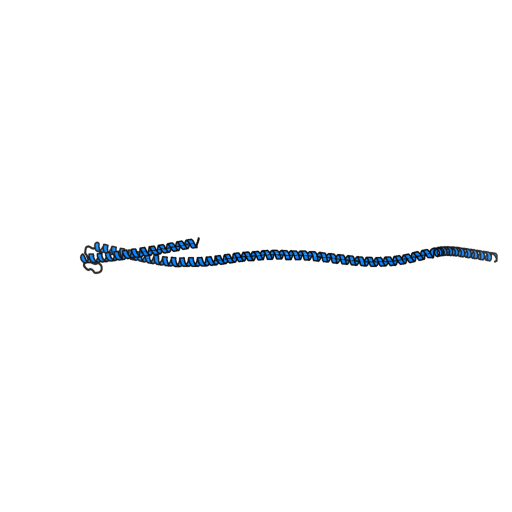 1
ATOM 767 N N . ASP A 1 94 ? 13.546 -2.106 -14.185 1.00 98.12 94 ASP A N 1
ATOM 768 C CA . ASP A 1 94 ? 13.477 -1.420 -12.893 1.00 98.12 94 ASP A CA 1
ATOM 769 C C . ASP A 1 94 ? 12.024 -1.100 -12.518 1.00 98.12 94 ASP A C 1
ATOM 771 O O . ASP A 1 94 ? 11.598 -1.368 -11.391 1.00 98.12 94 ASP A O 1
ATOM 775 N N . ARG A 1 95 ? 11.206 -0.664 -13.487 1.00 98.12 95 ARG A N 1
ATOM 776 C CA . ARG A 1 95 ? 9.762 -0.473 -13.286 1.00 98.12 95 ARG A CA 1
ATOM 777 C C . ARG A 1 95 ? 9.040 -1.776 -12.940 1.00 98.12 95 ARG A C 1
ATOM 779 O O . ARG A 1 95 ? 8.150 -1.772 -12.094 1.00 98.12 95 ARG A O 1
ATOM 786 N N . TYR A 1 96 ? 9.418 -2.891 -13.563 1.00 98.19 96 TYR A N 1
ATOM 787 C CA . TYR A 1 96 ? 8.869 -4.204 -13.225 1.00 98.19 96 TYR A CA 1
ATOM 788 C C . TYR A 1 96 ? 9.202 -4.608 -11.781 1.00 98.19 96 TYR A C 1
ATOM 790 O O . TYR A 1 96 ? 8.315 -5.057 -11.054 1.00 98.19 96 TYR A O 1
ATOM 798 N N . LYS A 1 97 ? 10.448 -4.399 -11.334 1.00 98.19 97 LYS A N 1
ATOM 799 C CA . LYS A 1 97 ? 10.859 -4.673 -9.946 1.00 98.19 97 LYS A CA 1
ATOM 800 C C . LYS A 1 97 ? 10.078 -3.824 -8.942 1.00 98.19 97 LYS A C 1
ATOM 802 O O . LYS A 1 97 ? 9.579 -4.369 -7.961 1.00 98.19 97 LYS A O 1
ATOM 807 N N . ASP A 1 98 ? 9.919 -2.526 -9.202 1.00 98.12 98 ASP A N 1
ATOM 808 C CA . ASP A 1 98 ? 9.128 -1.630 -8.345 1.00 98.12 98 ASP A CA 1
ATOM 809 C C . ASP A 1 98 ? 7.664 -2.090 -8.239 1.00 98.12 98 ASP A C 1
ATOM 811 O O . ASP A 1 98 ? 7.116 -2.227 -7.143 1.00 98.12 98 ASP A O 1
ATOM 815 N N . LEU A 1 99 ? 7.042 -2.434 -9.372 1.00 98.00 99 LEU A N 1
ATOM 816 C CA . LEU A 1 99 ? 5.680 -2.974 -9.388 1.00 98.00 99 LEU A CA 1
ATOM 817 C C . LEU A 1 99 ? 5.569 -4.299 -8.625 1.00 98.00 99 LEU A C 1
ATOM 819 O O . LEU A 1 99 ? 4.587 -4.513 -7.914 1.00 98.00 99 LEU A O 1
ATOM 823 N N . GLN A 1 100 ? 6.573 -5.171 -8.719 1.00 97.94 100 GLN A N 1
ATOM 824 C CA . GLN A 1 100 ? 6.600 -6.428 -7.975 1.00 97.94 100 GLN A CA 1
ATOM 825 C C . GLN A 1 100 ? 6.684 -6.194 -6.458 1.00 97.94 100 GLN A C 1
ATOM 827 O O . GLN A 1 100 ? 5.984 -6.863 -5.695 1.00 97.94 100 GLN A O 1
ATOM 832 N N . VAL A 1 101 ? 7.496 -5.231 -6.009 1.00 97.75 101 VAL A N 1
ATOM 833 C CA . VAL A 1 101 ? 7.578 -4.844 -4.591 1.00 97.75 101 VAL A CA 1
ATOM 834 C C . VAL A 1 101 ? 6.240 -4.278 -4.113 1.00 97.75 101 VAL A C 1
ATOM 836 O O . VAL A 1 101 ? 5.723 -4.721 -3.086 1.00 97.75 101 VAL A O 1
ATOM 839 N N . LYS A 1 102 ? 5.625 -3.375 -4.885 1.00 97.56 102 LYS A N 1
ATOM 840 C CA . LYS A 1 102 ? 4.305 -2.801 -4.572 1.00 97.56 102 LYS A CA 1
ATOM 841 C C . LYS A 1 102 ? 3.207 -3.859 -4.493 1.00 97.56 102 LYS A C 1
ATOM 843 O O . LYS A 1 102 ? 2.384 -3.807 -3.584 1.00 97.56 102 LYS A O 1
ATOM 848 N N . ALA A 1 103 ? 3.209 -4.841 -5.394 1.00 97.00 103 ALA A N 1
ATOM 849 C CA . ALA A 1 103 ? 2.255 -5.948 -5.362 1.00 97.00 103 ALA A CA 1
ATOM 850 C C . ALA A 1 103 ? 2.400 -6.789 -4.083 1.00 97.00 103 ALA A C 1
ATOM 852 O O . ALA A 1 103 ? 1.407 -7.075 -3.421 1.00 97.00 103 ALA A O 1
ATOM 853 N N . ARG A 1 104 ? 3.636 -7.116 -3.678 1.00 96.50 104 ARG A N 1
ATOM 854 C CA . ARG A 1 104 ? 3.891 -7.826 -2.412 1.00 96.50 104 ARG A CA 1
ATOM 855 C C . ARG A 1 104 ? 3.448 -7.011 -1.199 1.00 96.50 104 ARG A C 1
ATOM 857 O O . ARG A 1 104 ? 2.860 -7.571 -0.279 1.00 96.50 104 ARG A O 1
ATOM 864 N N . GLN A 1 105 ? 3.708 -5.704 -1.196 1.00 97.38 105 GLN A N 1
ATOM 865 C CA . GLN A 1 105 ? 3.279 -4.832 -0.104 1.00 97.38 105 GLN A CA 1
ATOM 866 C C . GLN A 1 105 ? 1.753 -4.737 -0.021 1.00 97.38 105 GLN A C 1
ATOM 868 O O . GLN A 1 105 ? 1.201 -4.751 1.073 1.00 97.38 105 GLN A O 1
ATOM 873 N N . LYS A 1 106 ? 1.059 -4.702 -1.163 1.00 97.06 106 LYS A N 1
ATOM 874 C CA . LYS A 1 106 ? -0.407 -4.707 -1.206 1.00 97.06 106 LYS A CA 1
ATOM 875 C C . LYS A 1 106 ? -0.995 -5.943 -0.522 1.00 97.06 106 LYS A C 1
ATOM 877 O O . LYS A 1 106 ? -1.937 -5.797 0.248 1.00 97.06 106 LYS A O 1
ATOM 882 N N . GLU A 1 107 ? -0.442 -7.129 -0.772 1.00 96.06 107 GLU A N 1
ATOM 883 C CA . GLU A 1 107 ? -0.914 -8.361 -0.122 1.00 96.06 107 GLU A CA 1
ATOM 884 C C . GLU A 1 107 ? -0.662 -8.352 1.392 1.00 96.06 107 GLU A C 1
ATOM 886 O O . GLU A 1 107 ? -1.551 -8.724 2.155 1.00 96.06 107 GLU A O 1
ATOM 891 N N . LYS A 1 108 ? 0.496 -7.846 1.845 1.00 96.50 108 LYS A N 1
ATOM 892 C CA . LYS A 1 108 ? 0.767 -7.657 3.283 1.00 96.50 108 LYS A CA 1
ATOM 893 C C . LYS A 1 108 ? -0.241 -6.712 3.931 1.00 96.50 108 LYS A C 1
ATOM 895 O O . LYS A 1 108 ? -0.887 -7.084 4.902 1.00 96.50 108 LYS A O 1
ATOM 900 N N . ASN A 1 109 ? -0.446 -5.540 3.331 1.00 96.88 109 ASN A N 1
ATOM 901 C CA . ASN A 1 109 ? -1.401 -4.554 3.832 1.00 96.88 109 ASN A CA 1
ATOM 902 C C . ASN A 1 109 ? -2.832 -5.110 3.854 1.00 96.88 109 ASN A C 1
ATOM 904 O O . ASN A 1 109 ? -3.612 -4.771 4.735 1.00 96.88 109 ASN A O 1
ATOM 908 N N . LYS A 1 110 ? -3.199 -5.964 2.890 1.00 97.44 110 LYS A N 1
ATOM 909 C CA . LYS A 1 110 ? -4.512 -6.619 2.861 1.00 97.44 110 LYS A CA 1
ATOM 910 C C . LYS A 1 110 ? -4.682 -7.597 4.025 1.00 97.44 110 LYS A C 1
ATOM 912 O O . LYS A 1 110 ? -5.755 -7.632 4.617 1.00 97.44 110 LYS A O 1
ATOM 917 N N . ALA A 1 111 ? -3.647 -8.371 4.351 1.00 96.38 111 ALA A N 1
ATOM 918 C CA . ALA A 1 111 ? -3.668 -9.263 5.507 1.00 96.38 111 ALA A CA 1
ATOM 919 C C . ALA A 1 111 ? -3.785 -8.474 6.824 1.00 96.38 111 ALA A C 1
ATOM 921 O O . ALA A 1 111 ? -4.650 -8.783 7.638 1.00 96.38 111 ALA A O 1
ATOM 922 N N . GLU A 1 112 ? -2.992 -7.410 6.984 1.00 96.94 112 GLU A N 1
ATOM 923 C CA . GLU A 1 112 ? -3.062 -6.511 8.147 1.00 96.94 112 GLU A CA 1
ATOM 924 C C . GLU A 1 112 ? -4.445 -5.855 8.283 1.00 96.94 112 GLU A C 1
ATOM 926 O O . GLU A 1 112 ? -4.987 -5.755 9.381 1.00 96.94 112 GLU A O 1
ATOM 931 N N . LEU A 1 113 ? -5.053 -5.445 7.166 1.00 97.56 113 LEU A N 1
ATOM 932 C CA . LEU A 1 113 ? -6.387 -4.851 7.160 1.00 97.56 113 LEU A CA 1
ATOM 933 C C . LEU A 1 113 ? -7.458 -5.848 7.618 1.00 97.56 113 LEU A C 1
ATOM 935 O O . LEU A 1 113 ? -8.306 -5.481 8.425 1.00 97.56 113 LEU A O 1
ATOM 939 N N . LEU A 1 114 ? -7.397 -7.103 7.164 1.00 97.00 114 LEU A N 1
ATOM 940 C CA . LEU A 1 114 ? -8.319 -8.151 7.618 1.00 97.00 114 LEU A CA 1
ATOM 941 C C . LEU A 1 114 ? -8.163 -8.437 9.120 1.00 97.00 114 LEU A C 1
ATOM 943 O O . LEU A 1 114 ? -9.165 -8.568 9.822 1.00 97.00 114 LEU A O 1
ATOM 947 N N . GLU A 1 115 ? -6.928 -8.475 9.626 1.00 97.19 115 GLU A N 1
ATOM 948 C CA . GLU A 1 115 ? -6.660 -8.645 11.060 1.00 97.19 115 GLU A CA 1
ATOM 949 C C . GLU A 1 115 ? -7.223 -7.472 11.881 1.00 97.19 115 GLU A C 1
ATOM 951 O O . GLU A 1 115 ? -7.840 -7.666 12.931 1.00 97.19 115 GLU A O 1
ATOM 956 N N . LEU A 1 116 ? -7.053 -6.237 11.399 1.00 97.12 116 LEU A N 1
ATOM 957 C CA . LEU A 1 116 ? -7.613 -5.048 12.045 1.00 97.12 116 LEU A CA 1
ATOM 958 C C . LEU A 1 116 ? -9.145 -5.042 12.014 1.00 97.12 116 LEU A C 1
ATOM 960 O O . LEU A 1 116 ? -9.768 -4.688 13.014 1.00 97.12 116 LEU A O 1
ATOM 964 N N . GLU A 1 117 ? -9.769 -5.457 10.912 1.00 97.12 117 GLU A N 1
ATOM 965 C CA . GLU A 1 117 ? -11.227 -5.590 10.822 1.00 97.12 117 GLU A CA 1
ATOM 966 C C . GLU A 1 117 ? -11.776 -6.608 11.829 1.00 97.12 117 GLU A C 1
ATOM 968 O O . GLU A 1 117 ? -12.823 -6.369 12.438 1.00 97.12 117 GLU A O 1
ATOM 973 N N . GLU A 1 118 ? -11.076 -7.724 12.040 1.00 97.19 118 GLU A N 1
ATOM 974 C CA . GLU A 1 118 ? -11.433 -8.715 13.055 1.00 97.19 118 GLU A CA 1
ATOM 975 C C . GLU A 1 118 ? -11.289 -8.147 14.472 1.00 97.19 118 GLU A C 1
ATOM 977 O O . GLU A 1 118 ? -12.226 -8.230 15.269 1.00 97.19 118 GLU A O 1
ATOM 982 N N . LYS A 1 119 ? -10.176 -7.463 14.767 1.00 96.56 119 LYS A N 1
ATOM 983 C CA . LYS A 1 119 ? -9.984 -6.775 16.055 1.00 96.56 119 LYS A CA 1
ATOM 984 C C . LYS A 1 119 ? -11.076 -5.739 16.319 1.00 96.56 119 LYS A C 1
ATOM 986 O O . LYS A 1 119 ? -11.596 -5.682 17.427 1.00 96.56 119 LYS A O 1
ATOM 991 N N . ILE A 1 120 ? -11.484 -4.966 15.310 1.00 96.94 120 ILE A N 1
ATOM 992 C CA . ILE A 1 120 ? -12.585 -3.997 15.435 1.00 96.94 120 ILE A CA 1
ATOM 993 C C . ILE A 1 120 ? -13.909 -4.702 15.748 1.00 96.94 120 ILE A C 1
ATOM 995 O O . ILE A 1 120 ? -14.683 -4.208 16.568 1.00 96.94 120 ILE A O 1
ATOM 999 N N . LYS A 1 121 ? -14.195 -5.846 15.114 1.00 96.62 121 LYS A N 1
ATOM 1000 C CA . LYS A 1 121 ? -15.397 -6.632 15.434 1.00 96.62 121 LYS A CA 1
ATOM 1001 C C . LYS A 1 121 ? -15.372 -7.108 16.887 1.00 96.62 121 LYS A C 1
ATOM 1003 O O . LYS A 1 121 ? -16.382 -6.945 17.565 1.00 96.62 121 LYS A O 1
ATOM 1008 N N . ASN A 1 122 ? -14.228 -7.596 17.363 1.00 94.81 122 ASN A N 1
ATOM 1009 C CA . ASN A 1 122 ? -14.055 -8.046 18.746 1.00 94.81 122 ASN A CA 1
ATOM 1010 C C . ASN A 1 122 ? -14.197 -6.894 19.753 1.00 94.81 122 ASN A C 1
ATOM 1012 O O . ASN A 1 122 ? -14.848 -7.043 20.782 1.00 94.81 122 ASN A O 1
ATOM 1016 N N . VAL A 1 123 ? -13.656 -5.712 19.451 1.00 94.88 123 VAL A N 1
ATOM 1017 C CA . VAL A 1 123 ? -13.854 -4.528 20.303 1.00 94.88 123 VAL A CA 1
ATOM 1018 C C . VAL A 1 123 ? -15.335 -4.159 20.373 1.00 94.88 123 VAL A C 1
ATOM 1020 O O . VAL A 1 123 ? -15.859 -3.972 21.464 1.00 94.88 123 VAL A O 1
ATOM 1023 N N . LYS A 1 124 ? -16.053 -4.153 19.243 1.00 95.75 124 LYS A N 1
ATOM 1024 C CA . LYS A 1 124 ? -17.498 -3.861 19.229 1.00 95.75 124 LYS A CA 1
ATOM 1025 C C . LYS A 1 124 ? -18.327 -4.863 20.033 1.00 95.75 124 LYS A C 1
ATOM 1027 O O . LYS A 1 124 ? -19.370 -4.486 20.565 1.00 95.75 124 LYS A O 1
ATOM 1032 N N . THR A 1 125 ? -17.933 -6.136 20.089 1.00 94.88 125 THR A N 1
ATOM 1033 C CA . THR A 1 125 ? -18.618 -7.123 20.940 1.00 94.88 125 THR A CA 1
ATOM 1034 C C . THR A 1 125 ? -18.334 -6.864 22.415 1.00 94.88 125 THR A C 1
ATOM 1036 O O . THR A 1 125 ? -19.278 -6.813 23.197 1.00 94.88 125 THR A O 1
ATOM 1039 N N . LEU A 1 126 ? -17.076 -6.591 22.776 1.00 93.69 126 LEU A N 1
ATOM 1040 C CA . LEU A 1 126 ? -16.690 -6.257 24.151 1.00 93.69 126 LEU A CA 1
ATOM 1041 C C . LEU A 1 126 ? -17.354 -4.961 24.644 1.00 93.69 126 LEU A C 1
ATOM 1043 O O . LEU A 1 126 ? -17.797 -4.892 25.787 1.00 93.69 126 LEU A O 1
ATOM 1047 N N . GLU A 1 127 ? -17.488 -3.947 23.786 1.00 93.75 127 GLU A N 1
ATOM 1048 C CA . GLU A 1 127 ? -18.203 -2.704 24.106 1.00 93.75 127 GLU A CA 1
ATOM 1049 C C . GLU A 1 127 ? -19.678 -2.963 24.432 1.00 93.75 127 GLU A C 1
ATOM 1051 O O . GLU A 1 127 ? -20.195 -2.419 25.408 1.00 93.75 127 GLU A O 1
ATOM 1056 N N . LYS A 1 128 ? -20.352 -3.824 23.656 1.00 95.38 128 LYS A N 1
ATOM 1057 C CA . LYS A 1 128 ? -21.741 -4.218 23.935 1.00 95.38 128 LYS A CA 1
ATOM 1058 C C . LYS A 1 128 ? -21.860 -4.954 25.265 1.00 95.38 128 LYS A C 1
ATOM 1060 O O . LYS A 1 128 ? -22.724 -4.613 26.064 1.00 95.38 128 LYS A O 1
ATOM 1065 N N . GLU A 1 129 ? -20.980 -5.920 25.520 1.00 94.19 129 GLU A N 1
ATOM 1066 C CA . GLU A 1 129 ? -20.958 -6.655 26.790 1.00 94.19 129 GLU A CA 1
ATOM 1067 C C . GLU A 1 129 ? -20.700 -5.714 27.976 1.00 94.19 129 GLU A C 1
ATOM 1069 O O . GLU A 1 129 ? -21.381 -5.789 28.999 1.00 94.19 129 GLU A O 1
ATOM 1074 N N . SER A 1 130 ? -19.768 -4.769 27.828 1.00 93.56 130 SER A N 1
ATOM 1075 C CA . SER A 1 130 ? -19.483 -3.759 28.848 1.00 93.56 130 SER A CA 1
ATOM 1076 C C . SER A 1 130 ? -20.689 -2.855 29.116 1.00 93.56 130 SER A C 1
ATOM 1078 O O . SER A 1 130 ? -20.950 -2.516 30.272 1.00 93.56 130 SER A O 1
ATOM 1080 N N . GLU A 1 131 ? -21.433 -2.468 28.078 1.00 94.81 131 GLU A N 1
ATOM 1081 C CA . GLU A 1 131 ? -22.653 -1.673 28.223 1.00 94.81 131 GLU A CA 1
ATOM 1082 C C . GLU A 1 131 ? -23.744 -2.453 28.965 1.00 94.81 131 GLU A C 1
ATOM 1084 O O . GLU A 1 131 ? -24.338 -1.939 29.912 1.00 94.81 131 GLU A O 1
ATOM 1089 N N . GLU A 1 132 ? -23.954 -3.726 28.621 1.00 95.31 132 GLU A N 1
ATOM 1090 C CA . GLU A 1 132 ? -24.918 -4.585 29.315 1.00 95.31 132 GLU A CA 1
ATOM 1091 C C . GLU A 1 132 ? -24.583 -4.749 30.804 1.00 95.31 132 GLU A C 1
ATOM 1093 O O . GLU A 1 132 ? -25.474 -4.696 31.663 1.00 95.31 132 GLU A O 1
ATOM 1098 N N . ILE A 1 133 ? -23.298 -4.917 31.137 1.00 95.06 133 ILE A N 1
ATOM 1099 C CA . ILE A 1 133 ? -22.849 -4.984 32.533 1.00 95.06 133 ILE A CA 1
ATOM 1100 C C . ILE A 1 133 ? -23.109 -3.648 33.235 1.00 95.06 133 ILE A C 1
ATOM 1102 O O . ILE A 1 133 ? -23.578 -3.649 34.376 1.00 95.06 133 ILE A O 1
ATOM 1106 N N . ARG A 1 134 ? -22.863 -2.514 32.568 1.00 94.06 134 ARG A N 1
ATOM 1107 C CA . ARG A 1 134 ? -23.131 -1.174 33.111 1.00 94.06 134 ARG A CA 1
ATOM 1108 C C . ARG A 1 134 ? -24.609 -0.974 33.412 1.00 94.06 134 ARG A C 1
ATOM 1110 O O . ARG A 1 134 ? -24.956 -0.564 34.519 1.00 94.06 134 ARG A O 1
ATOM 1117 N N . GLU A 1 135 ? -25.483 -1.303 32.467 1.00 95.62 135 GLU A N 1
ATOM 1118 C CA . GLU A 1 135 ? -26.929 -1.201 32.654 1.00 95.62 135 GLU A CA 1
ATOM 1119 C C . GLU A 1 135 ? -27.424 -2.091 33.798 1.00 95.62 135 GLU A C 1
ATOM 1121 O O . GLU A 1 135 ? -28.208 -1.641 34.640 1.00 95.62 135 GLU A O 1
ATOM 1126 N N . ARG A 1 136 ? -26.960 -3.347 33.866 1.00 95.75 136 ARG A N 1
ATOM 1127 C CA . ARG A 1 136 ? -27.301 -4.259 34.971 1.00 95.75 136 ARG A CA 1
ATOM 1128 C C . ARG A 1 136 ? -26.785 -3.735 36.307 1.00 95.75 136 ARG A C 1
ATOM 1130 O O . ARG A 1 136 ? -27.540 -3.719 37.277 1.00 95.75 136 ARG A O 1
ATOM 1137 N N . GLY A 1 137 ? -25.546 -3.251 36.350 1.00 95.38 137 GLY A N 1
ATOM 1138 C CA . GLY A 1 137 ? -24.948 -2.642 37.537 1.00 95.38 137 GLY A CA 1
ATOM 1139 C C . GLY A 1 137 ? -25.748 -1.439 38.037 1.00 95.38 137 GLY A C 1
ATOM 1140 O O . GLY A 1 137 ? -26.037 -1.350 39.230 1.00 95.38 137 GLY A O 1
ATOM 1141 N N . ASN A 1 138 ? -26.190 -0.564 37.129 1.00 94.81 138 ASN A N 1
ATOM 1142 C CA . ASN A 1 138 ? -27.039 0.582 37.457 1.00 94.81 138 ASN A CA 1
ATOM 1143 C C . ASN A 1 138 ? -28.396 0.143 38.025 1.00 94.81 138 ASN A C 1
ATOM 1145 O O . ASN A 1 138 ? -28.825 0.664 39.054 1.00 94.81 138 ASN A O 1
ATOM 1149 N N . LYS A 1 139 ? -29.049 -0.855 37.413 1.00 96.38 139 LYS A N 1
ATOM 1150 C CA . LYS A 1 139 ? -30.319 -1.413 37.915 1.00 96.38 139 LYS A CA 1
ATOM 1151 C C . LYS A 1 139 ? -30.169 -2.005 39.319 1.00 96.38 139 LYS A C 1
ATOM 1153 O O . LYS A 1 139 ? -31.025 -1.766 40.168 1.00 96.38 139 LYS A O 1
ATOM 1158 N N . LEU A 1 140 ? -29.092 -2.750 39.575 1.00 95.56 140 LEU A N 1
ATOM 1159 C CA . LEU A 1 140 ? -28.801 -3.295 40.905 1.00 95.56 140 LEU A CA 1
ATOM 1160 C C . LEU A 1 140 ? -28.547 -2.184 41.926 1.00 95.56 140 LEU A C 1
ATOM 1162 O O . LEU A 1 140 ? -29.078 -2.253 43.028 1.00 95.56 140 LEU A O 1
ATOM 1166 N N . ASN A 1 141 ? -27.801 -1.139 41.556 1.00 95.75 141 ASN A N 1
ATOM 1167 C CA . ASN A 1 141 ? -27.563 0.015 42.426 1.00 95.75 141 ASN A CA 1
ATOM 1168 C C . ASN A 1 141 ? -28.867 0.690 42.857 1.00 95.75 141 ASN A C 1
ATOM 1170 O O . ASN A 1 141 ? -29.066 0.915 44.046 1.00 95.75 141 ASN A O 1
ATOM 1174 N N . VAL A 1 142 ? -29.770 0.961 41.910 1.00 96.62 142 VAL A N 1
ATOM 1175 C CA . VAL A 1 142 ? -31.073 1.572 42.213 1.00 96.62 142 VAL A CA 1
ATOM 1176 C C . VAL A 1 142 ? -31.881 0.698 43.176 1.00 96.62 142 VAL A C 1
ATOM 1178 O O . VAL A 1 142 ? -32.455 1.218 44.130 1.00 96.62 142 VAL A O 1
ATOM 1181 N N . LYS A 1 143 ? -31.896 -0.628 42.972 1.00 96.19 143 LYS A N 1
ATOM 1182 C CA . LYS A 1 143 ? -32.573 -1.563 43.887 1.00 96.19 143 LYS A CA 1
ATOM 1183 C C . LYS A 1 143 ? -31.956 -1.555 45.285 1.00 96.19 143 LYS A C 1
ATOM 1185 O O . LYS A 1 143 ? -32.694 -1.478 46.259 1.00 96.19 143 LYS A O 1
ATOM 1190 N N . ILE A 1 144 ? -30.626 -1.605 45.381 1.00 95.94 144 ILE A N 1
ATOM 1191 C CA . ILE A 1 144 ? -29.906 -1.580 46.663 1.00 95.94 144 ILE A CA 1
ATOM 1192 C C . ILE A 1 144 ? -30.242 -0.301 47.434 1.00 95.94 144 ILE A C 1
ATOM 1194 O O . ILE A 1 144 ? -30.635 -0.396 48.591 1.00 95.94 144 ILE A O 1
ATOM 1198 N N . SER A 1 145 ? -30.174 0.867 46.789 1.00 95.81 145 SER A N 1
ATOM 1199 C CA . SER A 1 145 ? -30.531 2.140 47.427 1.00 95.81 145 SER A CA 1
ATOM 1200 C C . SER A 1 145 ? -32.011 2.211 47.816 1.00 95.81 145 SER A C 1
ATOM 1202 O O . SER A 1 145 ? -32.352 2.781 48.847 1.00 95.81 145 SER A O 1
ATOM 1204 N N . GLY A 1 146 ? -32.904 1.600 47.031 1.00 96.62 146 GLY A N 1
ATOM 1205 C CA . GLY A 1 146 ? -34.316 1.463 47.394 1.00 96.62 146 GLY A CA 1
ATOM 1206 C C . GLY A 1 146 ? -34.517 0.665 48.685 1.00 96.62 146 GLY A C 1
ATOM 1207 O O . GLY A 1 146 ? -35.236 1.118 49.573 1.00 96.62 146 GLY A O 1
ATOM 1208 N N . ILE A 1 147 ? -33.837 -0.478 48.813 1.00 95.94 147 ILE A N 1
ATOM 1209 C CA . ILE A 1 147 ? -33.877 -1.314 50.021 1.00 95.94 147 ILE A CA 1
ATOM 1210 C C . ILE A 1 147 ? -33.236 -0.594 51.216 1.00 95.94 147 ILE A C 1
ATOM 1212 O O . ILE A 1 147 ? -33.755 -0.669 52.325 1.00 95.94 147 ILE A O 1
ATOM 1216 N N . GLU A 1 148 ? -32.133 0.130 51.010 1.00 95.25 148 GLU A N 1
ATOM 1217 C CA . GLU A 1 148 ? -31.503 0.951 52.056 1.00 95.25 148 GLU A CA 1
ATOM 1218 C C . GLU A 1 148 ? -32.478 1.985 52.621 1.00 95.25 148 GLU A C 1
ATOM 1220 O O . GLU A 1 148 ? -32.665 2.042 53.833 1.00 95.25 148 GLU A O 1
ATOM 1225 N N . ASN A 1 149 ? -33.184 2.711 51.751 1.00 95.88 149 ASN A N 1
ATOM 1226 C CA . ASN A 1 149 ? -34.199 3.675 52.174 1.00 95.88 149 ASN A CA 1
ATOM 1227 C C . ASN A 1 149 ? -35.367 3.012 52.926 1.00 95.88 149 ASN A C 1
ATOM 1229 O O . ASN A 1 149 ? -35.901 3.597 53.867 1.00 95.88 149 ASN A O 1
ATOM 1233 N N . GLN A 1 150 ? -35.779 1.801 52.528 1.00 95.69 150 GLN A N 1
ATOM 1234 C CA . GLN A 1 150 ? -36.819 1.042 53.237 1.00 95.69 150 GLN A CA 1
ATOM 1235 C C . GLN A 1 150 ? -36.362 0.624 54.637 1.00 95.69 150 GLN A C 1
ATOM 1237 O O . GLN A 1 150 ? -37.123 0.773 55.591 1.00 95.69 150 GLN A O 1
ATOM 1242 N N . ILE A 1 151 ? -35.122 0.144 54.769 1.00 95.62 151 ILE A N 1
ATOM 1243 C CA . ILE A 1 151 ? -34.526 -0.199 56.064 1.00 95.62 151 ILE A CA 1
ATOM 1244 C C . ILE A 1 151 ? -34.457 1.045 56.955 1.00 95.62 151 ILE A C 1
ATOM 1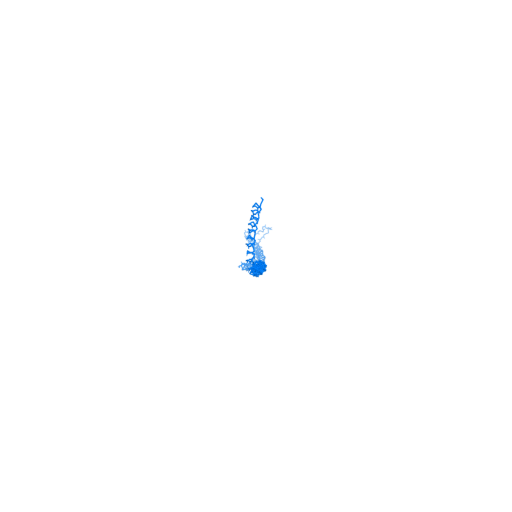246 O O . ILE A 1 151 ? -34.955 1.001 58.074 1.00 95.62 151 ILE A O 1
ATOM 1250 N N . GLU A 1 152 ? -33.926 2.164 56.454 1.00 96.06 152 GLU A N 1
ATOM 1251 C CA . GLU A 1 152 ? -33.842 3.418 57.218 1.00 96.06 152 GLU A CA 1
ATOM 1252 C C . GLU A 1 152 ? -35.223 3.936 57.657 1.00 96.06 152 GLU A C 1
ATOM 1254 O O . GLU A 1 152 ? -35.366 4.486 58.751 1.00 96.06 152 GLU A O 1
ATOM 1259 N N . GLY A 1 153 ? -36.248 3.772 56.814 1.00 95.81 153 GLY A N 1
ATOM 1260 C CA . GLY A 1 153 ? -37.634 4.097 57.155 1.00 95.81 153 GLY A CA 1
ATOM 1261 C C . GLY A 1 153 ? -38.158 3.242 58.309 1.00 95.81 153 GLY A C 1
ATOM 1262 O O . GLY A 1 153 ? -38.635 3.782 59.306 1.00 95.81 153 GLY A O 1
ATOM 1263 N N . LEU A 1 154 ? -37.994 1.919 58.215 1.00 95.38 154 LEU A N 1
ATOM 1264 C CA . LEU A 1 154 ? -38.404 0.979 59.262 1.00 95.38 154 LEU A CA 1
ATOM 1265 C C . LEU A 1 154 ? -37.641 1.203 60.576 1.00 95.38 154 LEU A C 1
ATOM 1267 O O . LEU A 1 154 ? -38.239 1.123 61.645 1.00 95.38 154 LEU A O 1
ATOM 1271 N N . GLU A 1 155 ? -36.345 1.518 60.521 1.00 95.00 155 GLU A N 1
ATOM 1272 C CA . GLU A 1 155 ? -35.533 1.835 61.704 1.00 95.00 155 GLU A CA 1
ATOM 1273 C C . GLU A 1 155 ? -36.022 3.107 62.412 1.00 95.00 155 GLU A C 1
ATOM 1275 O O . GLU A 1 155 ? -36.103 3.139 63.642 1.00 95.00 155 GLU A O 1
ATOM 1280 N N . LYS A 1 156 ? -36.410 4.146 61.657 1.00 95.94 156 LYS A N 1
ATOM 1281 C CA . LYS A 1 156 ? -37.038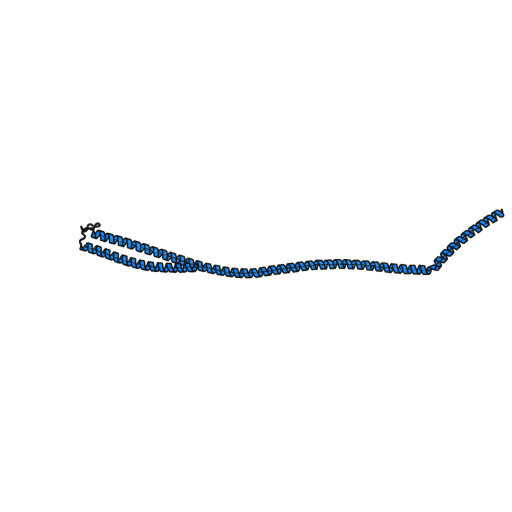 5.351 62.227 1.00 95.94 156 LYS A CA 1
ATOM 1282 C C . LYS A 1 156 ? -38.389 5.040 62.860 1.00 95.94 156 LYS A C 1
ATOM 1284 O O . LYS A 1 156 ? -38.666 5.529 63.951 1.00 95.94 156 LYS A O 1
ATOM 1289 N N . ASP A 1 157 ? -39.208 4.222 62.206 1.00 94.25 157 ASP A N 1
ATOM 1290 C CA . ASP A 1 157 ? -40.511 3.825 62.734 1.00 94.25 157 ASP A CA 1
ATOM 1291 C C . ASP A 1 157 ? -40.384 3.006 64.023 1.00 94.25 157 ASP A C 1
ATOM 1293 O O . ASP A 1 157 ? -41.131 3.255 64.967 1.00 94.25 157 ASP A O 1
ATOM 1297 N N . ILE A 1 158 ? -39.417 2.083 64.096 1.00 94.56 158 ILE A N 1
ATOM 1298 C CA . ILE A 1 158 ? -39.096 1.343 65.326 1.00 94.56 158 ILE A CA 1
ATOM 1299 C C . ILE A 1 158 ? -38.700 2.315 66.433 1.00 94.56 158 ILE A C 1
ATOM 1301 O O . ILE A 1 158 ? -39.261 2.247 67.522 1.00 94.56 158 ILE A O 1
ATOM 1305 N N . LYS A 1 159 ? -37.795 3.259 66.152 1.00 95.06 159 LYS A N 1
ATOM 1306 C CA . LYS A 1 159 ? -37.359 4.253 67.140 1.00 95.06 159 LYS A CA 1
ATOM 1307 C C . LYS A 1 159 ? -38.527 5.103 67.657 1.00 95.06 159 LYS A C 1
ATOM 1309 O O . LYS A 1 159 ? -38.612 5.366 68.853 1.00 95.06 159 LYS A O 1
ATOM 1314 N N . ASN A 1 160 ? -39.444 5.498 66.773 1.00 93.75 160 ASN A N 1
ATOM 1315 C CA . ASN A 1 160 ? -40.653 6.229 67.153 1.00 93.75 160 ASN A CA 1
ATOM 1316 C C . ASN A 1 160 ? -41.566 5.384 68.059 1.00 93.75 160 ASN A C 1
ATOM 1318 O O . ASN A 1 160 ? -42.160 5.915 68.996 1.00 93.75 160 ASN A O 1
ATOM 1322 N N . ASP A 1 161 ? -41.706 4.084 67.793 1.00 91.69 161 ASP A N 1
ATOM 1323 C CA . ASP A 1 161 ? -42.514 3.187 68.627 1.00 91.69 161 ASP A CA 1
ATOM 1324 C C . ASP A 1 161 ? -41.852 2.899 69.981 1.00 91.69 161 ASP A C 1
ATOM 1326 O O . ASP A 1 161 ? -42.538 2.897 71.003 1.00 91.69 161 ASP A O 1
ATOM 1330 N N . GLU A 1 162 ? -40.526 2.751 70.022 1.00 91.75 162 GLU A N 1
ATOM 1331 C CA . GLU A 1 162 ? -39.747 2.658 71.264 1.00 91.75 162 GLU A CA 1
ATOM 1332 C C . GLU A 1 162 ? -39.912 3.917 72.129 1.00 91.75 162 GLU A C 1
ATOM 1334 O O . GLU A 1 162 ? -40.123 3.817 73.340 1.00 91.75 162 GLU A O 1
ATOM 1339 N N . GLU A 1 163 ? -39.888 5.105 71.518 1.00 91.06 163 GLU A N 1
ATOM 1340 C CA . GLU A 1 163 ? -40.118 6.377 72.208 1.00 91.06 163 GLU A CA 1
ATOM 1341 C C . GLU A 1 163 ? -41.557 6.488 72.737 1.00 91.06 163 GLU A C 1
ATOM 1343 O O . GLU A 1 163 ? -41.765 6.897 73.880 1.00 91.06 163 GLU A O 1
ATOM 1348 N N . LYS A 1 164 ? -42.567 6.031 71.979 1.00 87.56 164 LYS A N 1
ATOM 1349 C CA . LYS A 1 164 ? -43.952 5.935 72.482 1.00 87.56 164 LYS A CA 1
ATOM 1350 C C . LYS A 1 164 ? -44.053 5.012 73.696 1.00 87.56 164 LYS A C 1
ATOM 1352 O O . LYS A 1 164 ? -44.718 5.371 74.668 1.00 87.56 164 LYS A O 1
ATOM 1357 N N . ILE A 1 165 ? -43.406 3.842 73.664 1.00 86.88 165 ILE A N 1
ATOM 1358 C CA . ILE A 1 165 ? -43.361 2.918 74.810 1.00 86.88 165 ILE A CA 1
ATOM 1359 C C . ILE A 1 165 ? -42.691 3.597 76.012 1.00 86.88 165 ILE A C 1
ATOM 1361 O O . ILE A 1 165 ? -43.191 3.495 77.132 1.00 86.88 165 ILE A O 1
ATOM 1365 N N . HIS A 1 166 ? -41.588 4.316 75.796 1.00 87.31 166 HIS A N 1
ATOM 1366 C CA . HIS A 1 166 ? -40.895 5.059 76.848 1.00 87.31 166 HIS A CA 1
ATOM 1367 C C . HIS A 1 166 ? -41.810 6.102 77.508 1.00 87.31 166 HIS A C 1
ATOM 1369 O O . HIS A 1 166 ? -41.990 6.085 78.726 1.00 87.31 166 HIS A O 1
ATOM 1375 N N . LEU A 1 167 ? -42.479 6.937 76.707 1.00 84.19 167 LEU A N 1
ATOM 1376 C CA . LEU A 1 167 ? -43.421 7.952 77.192 1.00 84.19 167 LEU A CA 1
ATOM 1377 C C . LEU A 1 167 ? -44.619 7.341 77.941 1.00 84.19 167 LEU A C 1
ATOM 1379 O O . LEU A 1 167 ? -45.093 7.907 78.928 1.00 84.19 167 LEU A O 1
ATOM 1383 N N . LEU A 1 168 ? -45.113 6.173 77.513 1.00 80.12 168 LEU A N 1
ATOM 1384 C CA . LEU A 1 168 ? -46.192 5.455 78.206 1.00 80.12 168 LEU A CA 1
ATOM 1385 C C . LEU A 1 168 ? -45.776 4.971 79.605 1.00 80.12 168 LEU A C 1
ATOM 1387 O O . LEU A 1 168 ? -46.610 4.984 80.526 1.00 80.12 168 LEU A O 1
ATOM 1391 N N . LYS A 1 169 ? -44.506 4.577 79.765 1.00 80.81 169 LYS A N 1
ATOM 1392 C CA . LYS A 1 169 ? -43.910 4.139 81.038 1.00 80.81 169 LYS A CA 1
ATOM 1393 C C . LYS A 1 169 ? -43.640 5.306 81.985 1.00 80.81 169 LYS A C 1
ATOM 1395 O O . LYS A 1 169 ? -43.894 5.176 83.179 1.00 80.81 169 LYS A O 1
ATOM 1400 N N . GLU A 1 170 ? -43.192 6.443 81.460 1.00 81.25 170 GLU A N 1
ATOM 1401 C CA . GLU A 1 170 ? -42.869 7.644 82.243 1.00 81.25 170 GLU A CA 1
ATOM 1402 C C . GLU A 1 170 ? -44.084 8.459 82.704 1.00 81.25 170 GLU A C 1
ATOM 1404 O O . GLU A 1 170 ? -43.918 9.379 83.498 1.00 81.25 170 GLU A O 1
ATOM 1409 N N . ASN A 1 171 ? -45.299 8.145 82.241 1.00 72.12 171 ASN A N 1
ATOM 1410 C CA . ASN A 1 171 ? -46.510 8.897 82.583 1.00 72.12 171 ASN A CA 1
ATOM 1411 C C . ASN A 1 171 ? -47.333 8.209 83.705 1.00 72.12 171 ASN A C 1
ATOM 1413 O O . ASN A 1 171 ? -48.208 7.389 83.401 1.00 72.12 171 ASN A O 1
ATOM 1417 N N . PRO A 1 172 ? -47.086 8.491 85.001 1.00 60.97 172 PRO A N 1
ATOM 1418 C CA . PRO A 1 172 ? -47.701 7.789 86.134 1.00 60.97 172 PRO A CA 1
ATOM 1419 C C . PRO A 1 172 ? -49.192 8.095 86.342 1.00 60.97 172 PRO A C 1
ATOM 1421 O O . PRO A 1 172 ? -49.885 7.278 86.945 1.00 60.97 172 PRO A O 1
ATOM 1424 N N . GLU A 1 173 ? -49.706 9.221 85.831 1.00 61.62 173 GLU A N 1
ATOM 1425 C CA . GLU A 1 173 ? -51.106 9.644 86.033 1.00 61.62 173 GLU A CA 1
ATOM 1426 C C . GLU A 1 173 ? -52.097 8.917 85.111 1.00 61.62 173 GLU A C 1
ATOM 1428 O O . GLU A 1 173 ? -53.301 8.895 85.365 1.00 61.62 173 GLU A O 1
ATOM 1433 N N . GLY A 1 174 ? -51.582 8.234 84.081 1.00 59.50 174 GLY A N 1
ATOM 1434 C CA . GLY A 1 174 ? -52.369 7.328 83.256 1.00 59.50 174 GLY A CA 1
ATOM 1435 C C . GLY A 1 174 ? -53.447 8.036 82.445 1.00 59.50 174 GLY A C 1
ATOM 1436 O O . GLY A 1 174 ? -54.527 7.487 82.306 1.00 59.50 174 GLY A O 1
ATOM 1437 N N . GLU A 1 175 ? -53.189 9.214 81.883 1.00 65.50 175 GLU A N 1
ATOM 1438 C CA . GLU A 1 175 ? -54.098 9.877 80.938 1.00 65.50 175 GLU A CA 1
ATOM 1439 C C . GLU A 1 175 ? -53.456 9.952 79.550 1.00 65.50 175 GLU A C 1
ATOM 1441 O O . GLU A 1 175 ? -52.265 10.226 79.405 1.00 65.50 175 GLU A O 1
ATOM 1446 N N . CYS A 1 176 ? -54.229 9.627 78.510 1.00 65.00 176 CYS A N 1
ATOM 1447 C CA . CYS A 1 176 ? -53.747 9.695 77.135 1.00 65.00 176 CYS A CA 1
ATOM 1448 C C . CYS A 1 176 ? -53.621 11.165 76.698 1.00 65.00 176 CYS A C 1
ATOM 1450 O O . CYS A 1 176 ? -54.643 11.846 76.634 1.00 65.00 176 CYS A O 1
ATOM 1452 N N . PRO A 1 177 ? -52.432 11.648 76.304 1.00 60.00 177 PRO A N 1
ATOM 1453 C CA . PRO A 1 177 ? -52.231 13.055 75.943 1.00 60.00 177 PRO A CA 1
ATOM 1454 C C . PRO A 1 177 ? -52.953 13.492 74.654 1.00 60.00 177 PRO A C 1
ATOM 1456 O O . PRO A 1 177 ? -52.976 14.676 74.343 1.00 60.00 177 PRO A O 1
ATOM 1459 N N . LEU A 1 178 ? -53.535 12.558 73.890 1.00 64.88 178 LEU A N 1
ATOM 1460 C CA . LEU A 1 178 ? -54.249 12.838 72.636 1.00 64.88 178 LEU A CA 1
ATOM 1461 C C . LEU A 1 178 ? -55.780 12.807 72.769 1.00 64.88 178 LEU A C 1
ATOM 1463 O O . LEU A 1 178 ? -56.471 13.360 71.920 1.00 64.88 178 LEU A O 1
ATOM 1467 N N . CYS A 1 179 ? -56.323 12.128 73.783 1.00 71.62 179 CYS A N 1
ATOM 1468 C CA . CYS A 1 179 ? -57.773 11.952 73.940 1.00 71.62 179 CYS A CA 1
ATOM 1469 C C . CYS A 1 179 ? -58.261 12.019 75.395 1.00 71.62 179 CYS A C 1
ATOM 1471 O O . CYS A 1 179 ? -59.396 11.627 75.668 1.00 71.62 179 CYS A O 1
ATOM 1473 N N . GLU A 1 180 ? -57.391 12.436 76.322 1.00 66.56 180 GLU A N 1
ATOM 1474 C CA . GLU A 1 180 ? -57.660 12.683 77.753 1.00 66.56 180 GLU A CA 1
ATOM 1475 C C . GLU A 1 180 ? -58.318 11.500 78.488 1.00 66.56 180 GLU A C 1
ATOM 1477 O O . GLU A 1 180 ? -58.889 11.614 79.570 1.00 66.56 180 GLU A O 1
ATOM 1482 N N . THR A 1 181 ? -58.248 10.305 77.899 1.00 70.81 181 THR A N 1
ATOM 1483 C CA . THR A 1 181 ? -58.884 9.113 78.450 1.00 70.81 181 THR A CA 1
ATOM 1484 C C . THR A 1 181 ? -57.968 8.486 79.493 1.00 70.81 181 THR A C 1
ATOM 1486 O O . THR A 1 181 ? -56.797 8.223 79.204 1.00 70.81 181 THR A O 1
ATOM 1489 N N . LYS A 1 182 ? -58.510 8.158 80.674 1.00 70.88 182 LYS A N 1
ATOM 1490 C CA . LYS A 1 182 ? -57.787 7.397 81.703 1.00 70.88 182 LYS A CA 1
ATOM 1491 C C . LYS A 1 182 ? -57.382 6.006 81.191 1.00 70.88 182 LYS A C 1
ATOM 1493 O O . LYS A 1 182 ? -58.206 5.108 80.985 1.00 70.88 182 LYS A O 1
ATOM 1498 N N . LEU A 1 183 ? -56.087 5.843 80.978 1.00 67.69 183 LEU A N 1
ATOM 1499 C CA . LEU A 1 183 ? -55.337 4.623 80.742 1.00 67.69 183 LEU A CA 1
ATOM 1500 C C . LEU A 1 183 ? -55.112 3.896 82.074 1.00 67.69 183 LEU A C 1
ATOM 1502 O O . LEU A 1 183 ? -54.144 4.140 82.794 1.00 67.69 183 LEU A O 1
ATOM 1506 N N . ASN A 1 184 ? -56.003 2.957 82.390 1.00 73.31 184 ASN A N 1
ATOM 1507 C CA . ASN A 1 184 ? -55.748 1.980 83.447 1.00 73.31 184 ASN A CA 1
ATOM 1508 C C . ASN A 1 184 ? -54.591 1.032 83.050 1.00 73.31 184 ASN A C 1
ATOM 1510 O O . ASN A 1 184 ? -54.239 0.916 81.873 1.00 73.31 184 ASN A O 1
ATOM 1514 N N . ALA A 1 185 ? -54.013 0.332 84.030 1.00 74.81 185 ALA A N 1
ATOM 1515 C CA . ALA A 1 185 ? -52.868 -0.564 83.821 1.00 74.81 185 ALA A CA 1
ATOM 1516 C C . ALA A 1 185 ? -53.102 -1.608 82.707 1.00 74.81 185 ALA A C 1
ATOM 1518 O O . ALA A 1 185 ? -52.197 -1.909 81.934 1.00 74.81 185 ALA A O 1
ATOM 1519 N N . GLU A 1 186 ? -54.336 -2.105 82.567 1.00 78.00 186 GLU A N 1
ATOM 1520 C CA . GLU A 1 186 ? -54.705 -3.071 81.528 1.00 78.00 186 GLU A CA 1
ATOM 1521 C C . GLU A 1 186 ? -54.669 -2.467 80.111 1.00 78.00 186 GLU A C 1
ATOM 1523 O O . GLU A 1 186 ? -54.166 -3.094 79.178 1.00 78.00 186 GLU A O 1
ATOM 1528 N N . LYS A 1 187 ? -55.171 -1.237 79.925 1.00 76.94 187 LYS A N 1
ATOM 1529 C CA . LYS A 1 187 ? -55.123 -0.539 78.630 1.00 76.94 187 LYS A CA 1
ATOM 1530 C C . LYS A 1 187 ? -53.697 -0.159 78.245 1.00 76.94 187 LYS A C 1
ATOM 1532 O O . LYS A 1 187 ? -53.352 -0.302 77.076 1.00 76.94 187 LYS A O 1
ATOM 1537 N N . LYS A 1 188 ? -52.865 0.264 79.206 1.00 76.75 188 LYS A N 1
ATOM 1538 C CA . LYS A 1 188 ? -51.432 0.499 78.961 1.00 76.75 188 LYS A CA 1
ATOM 1539 C C . LYS A 1 188 ? -50.730 -0.770 78.491 1.00 76.75 188 LYS A C 1
ATOM 1541 O O . LYS A 1 188 ? -50.106 -0.743 77.438 1.00 76.75 188 LYS A O 1
ATOM 1546 N N . GLY A 1 189 ? -50.934 -1.886 79.195 1.00 82.06 189 GLY A N 1
ATOM 1547 C CA . GLY A 1 189 ? -50.351 -3.172 78.810 1.00 82.06 189 GLY A CA 1
ATOM 1548 C C . GLY A 1 189 ? -50.774 -3.635 77.410 1.00 82.06 189 GLY A C 1
ATOM 1549 O O . GLY A 1 189 ? -49.960 -4.189 76.679 1.00 82.06 189 GLY A O 1
ATOM 1550 N N . LYS A 1 190 ? -52.017 -3.357 76.985 1.00 84.44 190 LYS A N 1
ATOM 1551 C CA . LYS A 1 190 ? -52.473 -3.646 75.609 1.00 84.44 190 LYS A CA 1
ATOM 1552 C C . LYS A 1 190 ? -51.778 -2.776 74.557 1.00 84.44 190 LYS A C 1
ATOM 1554 O O . LYS A 1 190 ? -51.452 -3.282 73.490 1.00 84.44 190 LYS A O 1
ATOM 1559 N N . ILE A 1 191 ? -51.554 -1.490 74.837 1.00 83.88 191 ILE A N 1
ATOM 1560 C CA . ILE A 1 191 ? -50.858 -0.584 73.908 1.00 83.88 191 ILE A CA 1
ATOM 1561 C C . ILE A 1 191 ? -49.380 -0.966 73.796 1.00 83.88 191 ILE A C 1
ATOM 1563 O O . ILE A 1 191 ? -48.872 -1.069 72.684 1.00 83.88 191 ILE A O 1
ATOM 1567 N N . GLU A 1 192 ? -48.712 -1.237 74.919 1.00 85.00 192 GLU A N 1
ATOM 1568 C CA . GLU A 1 192 ? -47.320 -1.703 74.931 1.00 85.00 192 GLU A CA 1
ATOM 1569 C C . GLU A 1 192 ? -47.167 -3.022 74.168 1.00 85.00 192 GLU A C 1
ATOM 1571 O O . GLU A 1 192 ? -46.319 -3.117 73.289 1.00 85.00 192 GLU A O 1
ATOM 1576 N N . ALA A 1 193 ? -48.037 -4.008 74.419 1.00 87.81 193 ALA A N 1
ATOM 1577 C CA . ALA A 1 193 ? -47.996 -5.287 73.712 1.00 87.81 193 ALA A CA 1
ATOM 1578 C C . ALA A 1 193 ? -48.228 -5.143 72.196 1.00 87.81 193 ALA A C 1
ATOM 1580 O O . ALA A 1 193 ? -47.621 -5.876 71.414 1.00 87.81 193 ALA A O 1
ATOM 1581 N N . ASN A 1 194 ? -49.082 -4.202 71.776 1.00 91.38 194 ASN A N 1
ATOM 1582 C CA . ASN A 1 194 ? -49.294 -3.903 70.360 1.00 91.38 194 ASN A CA 1
ATOM 1583 C C . ASN A 1 194 ? -48.051 -3.262 69.730 1.00 91.38 194 ASN A C 1
ATOM 1585 O O . ASN A 1 194 ? -47.603 -3.738 68.690 1.00 91.38 194 ASN A O 1
ATOM 1589 N N . LEU A 1 195 ? -47.467 -2.242 70.369 1.00 89.69 195 LEU A N 1
ATOM 1590 C CA . LEU A 1 195 ? -46.247 -1.585 69.885 1.00 89.69 195 LEU A CA 1
ATOM 1591 C C . LEU A 1 195 ? -45.060 -2.561 69.849 1.00 89.69 195 LEU A C 1
ATOM 1593 O O . LEU A 1 195 ? -44.351 -2.621 68.850 1.00 89.69 195 LEU A O 1
ATOM 1597 N N . ASP A 1 196 ? -44.894 -3.409 70.867 1.00 91.25 196 ASP A N 1
ATOM 1598 C CA . ASP A 1 196 ? -43.889 -4.482 70.872 1.00 91.25 196 ASP A CA 1
ATOM 1599 C C . ASP A 1 196 ? -44.118 -5.492 69.733 1.00 91.25 196 ASP A C 1
ATOM 1601 O O . ASP A 1 196 ? -43.167 -6.011 69.140 1.00 91.25 196 ASP A O 1
ATOM 1605 N N . GLY A 1 197 ? -45.380 -5.795 69.412 1.00 92.50 197 GLY A N 1
ATOM 1606 C CA . GLY A 1 197 ? -45.753 -6.626 68.268 1.00 92.50 197 GLY A CA 1
ATOM 1607 C C . GLY A 1 197 ? -45.398 -5.980 66.924 1.00 92.50 197 GLY A C 1
ATOM 1608 O O . GLY A 1 197 ? -44.845 -6.648 66.043 1.00 92.50 197 GLY A O 1
ATOM 1609 N N . GLU A 1 198 ? -45.663 -4.680 66.776 1.00 92.69 198 GLU A N 1
ATOM 1610 C CA . GLU A 1 198 ? -45.295 -3.890 65.596 1.00 92.69 198 GLU A CA 1
ATOM 1611 C C . GLU A 1 198 ? -43.773 -3.815 65.427 1.00 92.69 198 GLU A C 1
ATOM 1613 O O . GLU A 1 198 ? -43.272 -4.109 64.340 1.00 92.69 198 GLU A O 1
ATOM 1618 N N . ILE A 1 199 ? -43.026 -3.541 66.503 1.00 92.88 199 ILE A N 1
ATOM 1619 C CA . ILE A 1 199 ? -41.556 -3.529 66.506 1.00 92.88 199 ILE A CA 1
ATOM 1620 C C . ILE A 1 199 ? -41.007 -4.889 66.065 1.00 92.88 199 ILE A C 1
ATOM 1622 O O . ILE A 1 199 ? -40.162 -4.949 65.172 1.00 92.88 199 ILE A O 1
ATOM 1626 N N . LYS A 1 200 ? -41.507 -6.002 66.621 1.00 94.88 200 LYS A N 1
ATOM 1627 C CA . LYS A 1 200 ? -41.072 -7.353 66.213 1.00 94.88 200 LYS A CA 1
ATOM 1628 C C . LYS A 1 200 ? -41.328 -7.626 64.734 1.00 94.88 200 LYS A C 1
ATOM 1630 O O . LYS A 1 200 ? -40.490 -8.239 64.073 1.00 94.88 200 LYS A O 1
ATOM 1635 N N . THR A 1 201 ? -42.466 -7.171 64.216 1.00 95.06 201 THR A N 1
ATOM 1636 C CA . THR A 1 201 ? -42.826 -7.345 62.804 1.00 95.06 201 THR A CA 1
ATOM 1637 C C . THR A 1 201 ? -41.899 -6.526 61.902 1.00 95.06 201 THR A C 1
ATOM 1639 O O . THR A 1 201 ? -41.330 -7.078 60.960 1.00 95.06 201 THR A O 1
ATOM 1642 N N . LYS A 1 202 ? -41.660 -5.252 62.239 1.00 94.94 202 LYS A N 1
ATOM 1643 C CA . LYS A 1 202 ? -40.732 -4.363 61.518 1.00 94.94 202 LYS A CA 1
ATOM 1644 C C . LYS A 1 202 ? -39.293 -4.885 61.558 1.00 94.94 202 LYS A C 1
ATOM 1646 O O . LYS A 1 202 ? -38.621 -4.890 60.533 1.00 94.94 202 LYS A O 1
ATOM 1651 N N . LEU A 1 203 ? -38.830 -5.406 62.698 1.00 94.38 203 LEU A N 1
ATOM 1652 C CA . LEU A 1 203 ? -37.510 -6.040 62.821 1.00 94.38 203 LEU A CA 1
ATOM 1653 C C . LEU A 1 203 ? -37.375 -7.274 61.918 1.00 94.38 203 LEU A C 1
ATOM 1655 O O . LEU A 1 203 ? -36.362 -7.433 61.236 1.00 94.38 203 LEU A O 1
ATOM 1659 N N . ALA A 1 204 ? -38.395 -8.135 61.874 1.00 95.00 204 ALA A N 1
ATOM 1660 C CA . ALA A 1 204 ? -38.400 -9.290 60.977 1.00 95.00 204 ALA A CA 1
ATOM 1661 C C . ALA A 1 204 ? -38.365 -8.867 59.496 1.00 95.00 204 ALA A C 1
ATOM 1663 O O . ALA A 1 204 ? -37.713 -9.519 58.675 1.00 95.00 204 ALA A O 1
ATOM 1664 N N . GLU A 1 205 ? -39.032 -7.763 59.159 1.00 95.25 205 GLU A N 1
ATOM 1665 C CA . GLU A 1 205 ? -39.028 -7.185 57.819 1.00 95.25 205 GLU A CA 1
ATOM 1666 C C . GLU A 1 205 ? -37.663 -6.579 57.450 1.00 95.25 205 GLU A C 1
ATOM 1668 O O . GLU A 1 205 ? -37.145 -6.875 56.373 1.00 95.25 205 GLU A O 1
ATOM 1673 N N . ILE A 1 206 ? -37.007 -5.846 58.357 1.00 94.94 206 ILE A N 1
ATOM 1674 C CA . ILE A 1 206 ? -35.619 -5.374 58.184 1.00 94.94 206 ILE A CA 1
ATOM 1675 C C . ILE A 1 206 ? -34.680 -6.557 57.916 1.00 94.94 206 ILE A C 1
ATOM 1677 O O . ILE A 1 206 ? -33.880 -6.508 56.982 1.00 94.94 206 ILE A O 1
ATOM 1681 N N . GLU A 1 207 ? -34.768 -7.645 58.685 1.00 95.12 207 GLU A N 1
ATOM 1682 C CA . GLU A 1 207 ? -33.911 -8.822 58.477 1.00 95.12 207 GLU A CA 1
ATOM 1683 C C . GLU A 1 207 ? -34.183 -9.536 57.141 1.00 95.12 207 GLU A C 1
ATOM 1685 O O . GLU A 1 207 ? -33.288 -10.148 56.547 1.00 95.12 207 GLU A O 1
ATOM 1690 N N . LYS A 1 208 ? -35.409 -9.450 56.614 1.00 95.75 208 LYS A N 1
ATOM 1691 C CA . LYS A 1 208 ? -35.713 -9.891 55.247 1.00 95.75 208 LYS A CA 1
ATOM 1692 C C . LYS A 1 208 ? -35.029 -8.982 54.219 1.00 95.75 208 LYS A C 1
ATOM 1694 O O . LYS A 1 208 ? -34.303 -9.488 53.365 1.00 95.75 208 LYS A O 1
ATOM 1699 N N . TRP A 1 209 ? -35.195 -7.666 54.343 1.00 95.19 209 TRP A N 1
ATOM 1700 C CA . TRP A 1 209 ? -34.591 -6.679 53.445 1.00 95.19 209 TRP A CA 1
ATOM 1701 C C . TRP A 1 209 ? -33.057 -6.728 53.448 1.00 95.19 209 TRP A C 1
ATOM 1703 O O . TRP A 1 209 ? -32.434 -6.654 52.391 1.00 95.19 209 TRP A O 1
ATOM 1713 N N . LYS A 1 210 ? -32.423 -6.940 54.608 1.00 94.81 210 LYS A N 1
ATOM 1714 C CA . LYS A 1 210 ? -30.965 -7.119 54.718 1.00 94.81 210 LYS A CA 1
ATOM 1715 C C . LYS A 1 210 ? -30.466 -8.349 53.962 1.00 94.81 210 LYS A C 1
ATOM 1717 O O . LYS A 1 210 ? -29.432 -8.266 53.300 1.00 94.81 210 LYS A O 1
ATOM 1722 N N . ARG A 1 211 ? -31.183 -9.477 54.036 1.00 95.06 211 ARG A N 1
ATOM 1723 C CA . ARG A 1 211 ? -30.832 -10.689 53.274 1.00 95.06 211 ARG A CA 1
ATOM 1724 C C . ARG A 1 211 ? -30.922 -10.449 51.771 1.00 95.06 211 ARG A C 1
ATOM 1726 O O . ARG A 1 211 ? -29.965 -10.739 51.062 1.00 95.06 211 ARG A O 1
ATOM 1733 N N . GLU A 1 212 ? -32.007 -9.837 51.309 1.00 95.00 212 GLU A N 1
ATOM 1734 C CA . GLU A 1 212 ? -32.177 -9.491 49.893 1.00 95.00 212 GLU A CA 1
ATOM 1735 C C . GLU A 1 212 ? -31.098 -8.503 49.411 1.00 95.00 212 GLU A C 1
ATOM 1737 O O . GLU A 1 212 ? -30.492 -8.692 48.356 1.00 95.00 212 GLU A O 1
ATOM 1742 N N . LYS A 1 213 ? -30.756 -7.495 50.225 1.00 95.31 213 LYS A N 1
ATOM 1743 C CA . LYS A 1 213 ? -29.644 -6.576 49.944 1.00 95.31 213 LYS A CA 1
ATOM 1744 C C . LYS A 1 213 ? -28.317 -7.321 49.773 1.00 95.31 213 LYS A C 1
ATOM 1746 O O . LYS A 1 213 ? -27.572 -7.016 48.842 1.00 95.31 213 LYS A O 1
ATOM 1751 N N . LEU A 1 214 ? -28.006 -8.277 50.650 1.00 95.25 214 LEU A N 1
ATOM 1752 C CA . LEU A 1 214 ? -26.771 -9.067 50.566 1.00 95.25 214 LEU A CA 1
ATOM 1753 C C . LEU A 1 214 ? -26.692 -9.870 49.261 1.00 95.25 214 LEU A C 1
ATOM 1755 O O . LEU A 1 214 ? -25.628 -9.913 48.642 1.00 95.25 214 LEU A O 1
ATOM 1759 N N . GLU A 1 215 ? -27.805 -10.450 48.812 1.00 95.19 215 GLU A N 1
ATOM 1760 C CA . GLU A 1 215 ? -27.876 -11.172 47.536 1.00 95.19 215 GLU A CA 1
ATOM 1761 C C . GLU A 1 215 ? -27.603 -10.246 46.343 1.00 95.19 215 GLU A C 1
ATOM 1763 O O . GLU A 1 215 ? -26.758 -10.556 45.496 1.00 95.19 215 GLU A O 1
ATOM 1768 N N . LEU A 1 216 ? -28.229 -9.064 46.315 1.00 94.94 216 LEU A N 1
ATOM 1769 C CA . LEU A 1 216 ? -28.007 -8.068 45.259 1.00 94.94 216 LEU A CA 1
ATOM 1770 C C . LEU A 1 216 ? -26.566 -7.536 45.253 1.00 94.94 216 LEU A C 1
ATOM 1772 O O . LEU A 1 216 ? -25.976 -7.330 44.189 1.00 94.94 216 LEU A O 1
ATOM 1776 N N . VAL A 1 217 ? -25.967 -7.331 46.430 1.00 94.06 217 VAL A N 1
ATOM 1777 C CA . VAL A 1 217 ? -24.559 -6.923 46.558 1.00 94.06 217 VAL A CA 1
ATOM 1778 C C . VAL A 1 217 ? -23.625 -8.023 46.049 1.00 94.06 217 VAL A C 1
ATOM 1780 O O . VAL A 1 217 ? -22.657 -7.729 45.339 1.00 94.06 217 VAL A O 1
ATOM 1783 N N . ALA A 1 218 ? -23.911 -9.291 46.348 1.00 95.06 218 ALA A N 1
ATOM 1784 C CA . ALA A 1 218 ? -23.138 -10.417 45.833 1.00 95.06 218 ALA A CA 1
ATOM 1785 C C . ALA A 1 218 ? -23.214 -10.505 44.299 1.00 95.06 218 ALA A C 1
ATOM 1787 O O . ALA A 1 218 ? -22.189 -10.695 43.639 1.00 95.06 218 ALA A O 1
ATOM 1788 N N . GLU A 1 219 ? -24.397 -10.309 43.713 1.00 94.31 219 GLU A N 1
ATOM 1789 C CA . GLU A 1 219 ? -24.580 -10.262 42.259 1.00 94.31 219 GLU A CA 1
ATOM 1790 C C . GLU A 1 219 ? -23.815 -9.093 41.619 1.00 94.31 219 GLU A C 1
ATOM 1792 O O . GLU A 1 219 ? -23.080 -9.282 40.646 1.00 94.31 219 GLU A O 1
ATOM 1797 N N . LYS A 1 220 ? -23.888 -7.899 42.216 1.00 93.38 220 LYS A N 1
ATOM 1798 C CA . LYS A 1 220 ? -23.118 -6.728 41.775 1.00 93.38 220 LYS A CA 1
ATOM 1799 C C . LYS A 1 220 ? -21.609 -6.988 41.816 1.00 93.38 220 LYS A C 1
ATOM 1801 O O . LYS A 1 220 ? -20.885 -6.593 40.902 1.00 93.38 220 LYS A O 1
ATOM 1806 N N . THR A 1 221 ? -21.132 -7.680 42.848 1.00 93.31 221 THR A N 1
ATOM 1807 C CA . THR A 1 221 ? -19.712 -8.029 42.999 1.00 93.31 221 THR A CA 1
ATOM 1808 C C . THR A 1 221 ? -19.261 -8.985 41.891 1.00 93.31 221 THR A C 1
ATOM 1810 O O . THR A 1 221 ? -18.200 -8.783 41.301 1.00 93.31 221 THR A O 1
ATOM 1813 N N . LYS A 1 222 ? -20.094 -9.974 41.532 1.00 94.31 222 LYS A N 1
ATOM 1814 C CA . LYS A 1 222 ? -19.838 -10.869 40.389 1.00 94.31 222 LYS A CA 1
ATOM 1815 C C . LYS A 1 222 ? -19.765 -10.099 39.069 1.00 94.31 222 LYS A C 1
ATOM 1817 O O . LYS A 1 222 ? -18.829 -10.306 38.304 1.00 94.31 222 LYS A O 1
ATOM 1822 N N . LEU A 1 223 ? -20.700 -9.179 38.819 1.00 93.44 223 LEU A N 1
ATOM 1823 C CA . LEU A 1 223 ? -20.676 -8.331 37.619 1.00 93.44 223 LEU A CA 1
ATOM 1824 C C . LEU A 1 223 ? -19.416 -7.460 37.551 1.00 93.44 223 LEU A C 1
ATOM 1826 O O . LEU A 1 223 ? -18.805 -7.350 36.491 1.00 93.44 223 LEU A O 1
ATOM 1830 N N . SER A 1 224 ? -18.982 -6.897 38.680 1.00 90.12 224 SER A N 1
ATOM 1831 C CA . SER A 1 224 ? -17.740 -6.121 38.747 1.00 90.12 224 SER A CA 1
ATOM 1832 C C . SER A 1 224 ? -16.499 -6.972 38.464 1.00 90.12 224 SER A C 1
ATOM 1834 O O . SER A 1 224 ? -15.551 -6.478 37.856 1.00 90.12 224 SER A O 1
ATOM 1836 N N . ALA A 1 225 ? -16.489 -8.240 38.885 1.00 92.50 225 ALA A N 1
ATOM 1837 C CA . ALA A 1 225 ? -15.408 -9.167 38.565 1.00 92.50 225 ALA A CA 1
ATOM 1838 C C . ALA A 1 225 ? -15.361 -9.481 37.061 1.00 92.50 225 ALA A C 1
ATOM 1840 O O . ALA A 1 225 ? -14.285 -9.455 36.472 1.00 92.50 225 ALA A O 1
ATOM 1841 N N . ILE A 1 226 ? -16.521 -9.703 36.431 1.00 91.25 226 ILE A N 1
ATOM 1842 C CA . ILE A 1 226 ? -16.623 -9.915 34.978 1.00 91.25 226 ILE A CA 1
ATOM 1843 C C . ILE A 1 226 ? -16.121 -8.679 34.220 1.00 91.25 226 ILE A C 1
ATOM 1845 O O . ILE A 1 226 ? -15.314 -8.817 33.305 1.00 91.25 226 ILE A O 1
ATOM 1849 N N . TRP A 1 227 ? -16.515 -7.473 34.646 1.00 89.62 227 TRP A N 1
ATOM 1850 C CA . TRP A 1 227 ? -16.011 -6.223 34.066 1.00 89.62 227 TRP A CA 1
ATOM 1851 C C . TRP A 1 227 ? -14.482 -6.154 34.111 1.00 89.62 227 TRP A C 1
ATOM 1853 O O . TRP A 1 227 ? -13.845 -5.851 33.107 1.00 89.62 227 TRP A O 1
ATOM 1863 N N . MET A 1 228 ? -13.875 -6.444 35.266 1.00 88.25 228 MET A N 1
ATOM 1864 C CA . MET A 1 228 ? -12.417 -6.386 35.421 1.00 88.25 228 MET A CA 1
ATOM 1865 C C . MET A 1 228 ? -11.672 -7.371 34.514 1.00 88.25 228 MET A C 1
ATOM 1867 O O . MET A 1 228 ? -10.540 -7.092 34.128 1.00 88.25 228 MET A O 1
ATOM 1871 N N . VAL A 1 229 ? -12.284 -8.510 34.183 1.00 88.50 229 VAL A N 1
ATOM 1872 C CA . VAL A 1 229 ? -11.703 -9.495 33.262 1.00 88.50 229 VAL A CA 1
ATOM 1873 C C . VAL A 1 229 ? -11.847 -9.051 31.807 1.00 88.50 229 VAL A C 1
ATOM 1875 O O . VAL A 1 229 ? -10.908 -9.228 31.044 1.00 88.50 229 VAL A O 1
ATOM 1878 N N . LEU A 1 230 ? -12.973 -8.437 31.431 1.00 84.06 230 LEU A N 1
ATOM 1879 C CA . LEU A 1 230 ? -13.214 -7.946 30.064 1.00 84.06 230 LEU A CA 1
ATOM 1880 C C . LEU A 1 230 ? -12.244 -6.843 29.617 1.00 84.06 230 LEU A C 1
ATOM 1882 O O . LEU A 1 230 ? -12.037 -6.662 28.422 1.00 84.06 230 LEU A O 1
ATOM 1886 N N . TRP A 1 231 ? -11.673 -6.103 30.568 1.00 73.06 231 TRP A N 1
ATOM 1887 C CA . TRP A 1 231 ? -10.788 -4.960 30.317 1.00 73.06 231 TRP A CA 1
ATOM 1888 C C . TRP A 1 231 ? -9.309 -5.227 30.656 1.00 73.06 231 TRP A C 1
ATOM 1890 O O . TRP A 1 231 ? -8.519 -4.282 30.716 1.00 73.06 231 TRP A O 1
ATOM 1900 N N . ARG A 1 232 ? -8.935 -6.489 30.894 1.00 68.81 232 ARG A N 1
ATOM 1901 C CA . ARG A 1 232 ? -7.536 -6.940 30.987 1.00 68.81 232 ARG A CA 1
ATOM 1902 C C . ARG A 1 232 ? -7.047 -7.466 29.647 1.00 68.81 232 ARG A C 1
ATOM 1904 O O . ARG A 1 232 ? -5.870 -7.183 29.339 1.00 68.81 232 ARG A O 1
#

pLDDT: mean 90.86, std 9.34, range [59.5, 98.38]

Foldseek 3Di:
DVVVVVVVVVVVVVVVVVVVVVVVVVVVVVVVCVVCVVVVVVVVVVVVVVVVVVVVVVVVVVVVVVVVVVVVVVVVVVVVVVVVVVVVVVVVVVVVVVVVVVVVVVVVVVVVVVVVVVVVVVVVVLVVLLVVLVVLLVVLVVLLVVLVVLLVVLVVVLVVLVVVLVVLVPDPQQADPVPRDRHDPVNSVVSNVVSVVSNVVSVVVSVVSVVVSVVSVVVSVVSVVVSVVSVD

Sequence (232 aa):
ESIRRIEQLGQEIARGGREIELKKGEIISCEEIISQKEAILTRFNDHQKFTAENSELTLKLQKLRKVEEEKILIERKIESERANLIIEARNKQDRYKDLQVKARQKEKNKAELLELEEKIKNVKTLEKESEEIRERGNKLNVKISGIENQIEGLEKDIKNDEEKIHLLKENPEGECPLCETKLNAEKKGKIEANLDGEIKTKLAEIEKWKREKLELVAEKTKLSAIWMVLWR

Secondary structure (DSSP, 8-state):
-HHHHHHHHHHHHHHHHHHHHHHHHHHHHHHHHHHTHHHHHHHHHHHHHHHHHHHHHHHHHHHHHHHHHHHHHHHHHHHHHHHHHHHHHHHHHHHHHHHHHHHHHHHHHHHHHHHHHHHHHHHHHHHHHHHHHHHHHHHHHHHHHHHHHHHHHHHHHHHHHHHHHHHHHH-TT-B-TTT--B--HHHHHHHHHHHHHHHHHHHHHHHHHHHHHHHHHHHHHHHHHHHHHHT-

Radius of gyration: 76.82 Å; chains: 1; bounding box: 143×57×202 Å